Protein AF-A0A8W8IKB6-F1 (afdb_monomer)

Organism: Magallana gigas (NCBI:txid29159)

InterPro domains:
  IPR027417 P-loop containing nucleoside triphosphate hydrolase [SSF52540] (20-78)
  IPR049050 Novel STAND NTPase 3 [PF20720] (26-74)

Secondary structure (DSSP, 8-state):
---------HHHHHHHHHHHHHHTTPPP-HHHHHHHHHHHH-S------STTSSHHHHHHHHHHHHHHTT-----HHHHHHHHHHHHHT--HHHHHHHHHHTS--------------S-HHHHHHHHHHHHTTT-EETTGGGSHHHHHHHHHHHHHTT--TT--HHHHHHHHHHTBTTTEEEETTEEEESSHHHHHHHHHHHHHH-HHHHHHHS-HHHHHHHEEES-S-----TTPEEEPGGGHHHHHHHHHHHHTSTTHHHHHT-GGGG-HHHHHHHHHHHHHHHHHHHHHHHHHHTT-

pLDDT: mean 77.46, std 17.8, range [25.48, 95.88]

Solvent-accessible surface area (backbone atoms only — not comparable to full-atom values): 17584 Å² total; per-residue (Å²): 135,86,80,79,76,76,79,78,48,77,63,59,51,53,52,52,55,46,50,58,56,55,50,76,7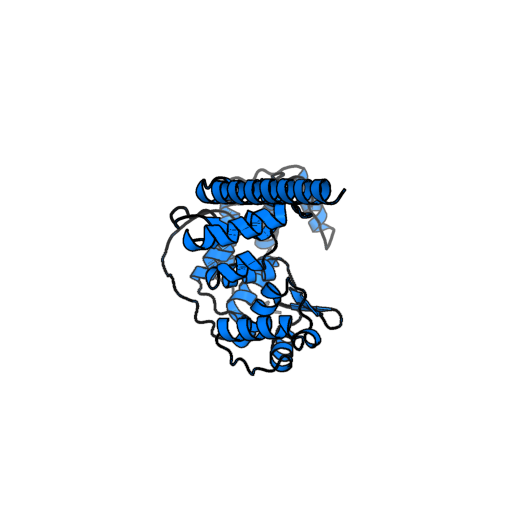5,59,76,92,45,74,69,44,55,54,51,54,55,45,61,77,75,40,98,74,84,88,85,84,79,65,90,88,72,47,57,70,55,43,53,47,54,51,47,51,56,42,37,76,72,70,44,88,82,81,53,70,71,53,53,52,48,52,50,52,33,62,73,53,61,56,50,74,66,54,48,50,35,55,61,40,40,82,54,70,70,87,85,88,84,88,76,100,60,85,75,81,50,85,50,41,64,59,51,33,43,54,49,46,26,50,64,41,68,42,58,35,42,62,80,55,47,72,40,74,72,44,28,52,52,49,35,51,44,28,49,75,43,72,42,64,67,82,62,54,59,63,62,44,48,54,49,45,59,74,36,47,87,71,51,23,37,74,58,92,74,30,37,28,60,57,40,72,66,55,45,51,52,48,48,39,59,48,25,64,77,37,55,67,60,38,62,74,39,51,55,60,62,53,44,38,74,27,46,42,74,50,78,95,82,76,86,60,57,61,59,55,37,67,37,54,76,92,48,41,63,63,47,25,55,46,43,52,60,37,51,81,42,97,51,30,70,40,45,78,68,20,69,49,68,75,37,67,69,37,46,48,47,46,50,52,55,51,52,52,51,55,53,49,54,54,50,52,53,51,54,54,63,74,74,111

Sequence (300 aa):
MTQVLAKESRIEKAIFDQWKQDEVCFILTKACEEVEKLFKSRSLVIVAGHSGSGKSAIIQHIALKYREQGWTVKREKQEILNKYTSDMNLSDKDRLKIVKVERTCNSAERGNTRVQKKDKGKYCALALLVLFNDDLCLSDLKHKDTENKFKRTLKLCGLPENTPPLDIGDILNSMKDFYVKKVEETYTFYHDFVMEVTNHVFGTDYPLEIVECADIGFIKRRVKIGNFDKHDDSFTIYLNDKYIENLGERLFTELFGERLIDVVLNPCLRNEKLVTILKTETITIENQVQNEEIELYNFY

Mean predicted aligned error: 14.33 Å

Foldseek 3Di:
DDPPPDPDDPLNVVVLVVLVVVVVVDDDDPLLVVQLVCVVPDPDDDDDDDPPPCSVNSVSVSLNVVVVVVDDDDDPLLVLLVVLCVQQVDDVVLSVLLSCQVPWDDDDDDDPDLPPRPCLLLLLLLVLCQLVVQWDALVCCPDPVNVVVSLVSCVLSVHHSPDHSVSSVVSLVVCDPRQWHDDPRTIGGPDPSSSLVSLLSCCLSPVLSSLVRPDLLSCLVAEEEDDPPDPTHSSHRYDYPVCLLSNLVSLLVCCPPPPVVSSVNRPNCVPPVSVVNSVVVVVVVVVVVVVVVVVVVVVD

Radius of gyration: 23.61 Å; Cα contacts (8 Å, |Δi|>4): 271; chains: 1; bounding box: 58×78×57 Å

Nearest PDB structures (foldseek):
  8sfg-assembly1_A  TM=1.848E-01  e=8.293E+00  Vibrio vulnificus CMCP6

Structure (mmCIF, N/CA/C/O backbone):
data_AF-A0A8W8IKB6-F1
#
_entry.id   AF-A0A8W8IKB6-F1
#
loop_
_atom_site.group_PDB
_atom_site.id
_atom_site.type_symbol
_atom_site.label_atom_id
_atom_site.label_alt_id
_atom_site.label_comp_id
_atom_site.label_asym_id
_atom_site.label_entity_id
_atom_site.label_seq_id
_atom_site.pdbx_PDB_ins_code
_atom_site.Cartn_x
_atom_site.Cartn_y
_atom_site.Cartn_z
_atom_site.occupancy
_atom_site.B_iso_or_equiv
_atom_site.auth_seq_id
_atom_site.auth_comp_id
_atom_site.auth_asym_id
_atom_site.auth_atom_id
_atom_site.pdbx_PDB_model_num
ATOM 1 N N . MET A 1 1 ? -3.796 -30.276 -34.363 1.00 32.22 1 MET A N 1
ATOM 2 C CA . MET A 1 1 ? -3.104 -29.295 -33.501 1.00 32.22 1 MET A CA 1
ATOM 3 C C . MET A 1 1 ? -3.451 -29.610 -32.064 1.00 32.22 1 MET A C 1
ATOM 5 O O . MET A 1 1 ? -4.579 -29.387 -31.650 1.00 32.22 1 MET A O 1
ATOM 9 N N . THR A 1 2 ? -2.517 -30.215 -31.345 1.00 32.66 2 THR A N 1
ATOM 10 C CA . THR A 1 2 ? -2.679 -30.598 -29.943 1.00 32.66 2 THR A CA 1
ATOM 11 C C . THR A 1 2 ? -2.559 -29.329 -29.101 1.00 32.66 2 THR A C 1
ATOM 13 O O . THR A 1 2 ? -1.469 -28.773 -28.993 1.00 32.66 2 THR A O 1
ATOM 16 N N . GLN A 1 3 ? -3.677 -28.816 -28.577 1.00 36.31 3 GLN A N 1
ATOM 17 C CA . GLN A 1 3 ? -3.643 -27.720 -27.610 1.00 36.31 3 GLN A CA 1
ATOM 18 C C . GLN A 1 3 ? -2.870 -28.194 -26.378 1.00 36.31 3 GLN A C 1
ATOM 20 O O . GLN A 1 3 ? -3.250 -29.163 -25.721 1.00 36.31 3 GLN A O 1
ATOM 25 N N . VAL A 1 4 ? -1.763 -27.518 -26.085 1.00 35.22 4 VAL A N 1
ATOM 26 C CA . VAL A 1 4 ? -1.054 -27.664 -24.817 1.00 35.22 4 VAL A CA 1
ATOM 27 C C . VAL A 1 4 ? -1.967 -27.068 -23.749 1.00 35.22 4 VAL A C 1
ATOM 29 O O . VAL A 1 4 ? -2.040 -25.851 -23.596 1.00 35.22 4 VAL A O 1
ATOM 32 N N . LEU A 1 5 ? -2.711 -27.923 -23.046 1.00 39.41 5 LEU A N 1
ATOM 33 C CA . LEU A 1 5 ? -3.410 -27.553 -21.818 1.00 39.41 5 LEU A CA 1
ATOM 34 C C . LEU A 1 5 ? -2.346 -27.083 -20.823 1.00 39.41 5 LEU A C 1
ATOM 36 O O . LEU A 1 5 ? -1.598 -27.893 -20.272 1.00 39.41 5 LEU A O 1
ATOM 40 N N . ALA A 1 6 ? -2.239 -25.767 -20.633 1.00 49.72 6 ALA A N 1
ATOM 41 C CA . ALA A 1 6 ? -1.448 -25.209 -19.549 1.00 49.72 6 ALA A CA 1
ATOM 42 C C . ALA A 1 6 ? -1.934 -25.850 -18.243 1.00 49.72 6 ALA A C 1
ATOM 44 O O . ALA A 1 6 ? -3.132 -25.873 -17.955 1.00 49.72 6 ALA A O 1
ATOM 45 N N . LYS A 1 7 ? -1.010 -26.452 -17.493 1.00 52.22 7 LYS A N 1
ATOM 46 C CA . LYS A 1 7 ? -1.336 -27.188 -16.274 1.00 52.22 7 LYS A CA 1
ATOM 47 C C . LYS A 1 7 ? -1.891 -26.201 -15.246 1.00 52.22 7 LYS A C 1
ATOM 49 O O . LYS A 1 7 ? -1.160 -25.333 -14.781 1.00 52.22 7 LYS A O 1
ATOM 54 N N . GLU A 1 8 ? -3.172 -26.350 -14.925 1.00 60.47 8 GLU A N 1
ATOM 55 C CA . GLU A 1 8 ? -3.877 -25.517 -13.953 1.00 60.47 8 GLU A CA 1
ATOM 56 C C . GLU A 1 8 ? -3.146 -25.523 -12.604 1.00 60.47 8 GLU A C 1
ATOM 58 O O . GLU A 1 8 ? -2.760 -26.576 -12.078 1.00 60.47 8 GLU A O 1
ATOM 63 N N . SER A 1 9 ? -2.927 -24.336 -12.045 1.00 62.12 9 SER A N 1
ATOM 64 C CA . SER A 1 9 ? -2.277 -24.187 -10.748 1.00 62.12 9 SER A CA 1
ATOM 65 C C . SER A 1 9 ? -3.183 -24.690 -9.617 1.00 62.12 9 SER A C 1
ATOM 67 O O . SER A 1 9 ? -4.412 -24.669 -9.701 1.00 62.12 9 SER A O 1
ATOM 69 N N . ARG A 1 10 ? -2.587 -25.106 -8.489 1.00 54.75 10 ARG A N 1
ATOM 70 C CA . ARG A 1 10 ? -3.353 -25.516 -7.291 1.00 54.75 10 ARG A CA 1
ATOM 71 C C . ARG A 1 10 ? -4.295 -24.411 -6.785 1.00 54.75 10 ARG A C 1
ATOM 73 O O . ARG A 1 10 ? -5.319 -24.720 -6.187 1.00 54.75 10 ARG A O 1
ATOM 80 N N . ILE A 1 11 ? -3.939 -23.149 -7.027 1.00 55.75 11 ILE A N 1
ATOM 81 C CA . ILE A 1 11 ? -4.690 -21.963 -6.605 1.00 55.75 11 ILE A CA 1
ATOM 82 C C . ILE A 1 11 ? -5.920 -21.759 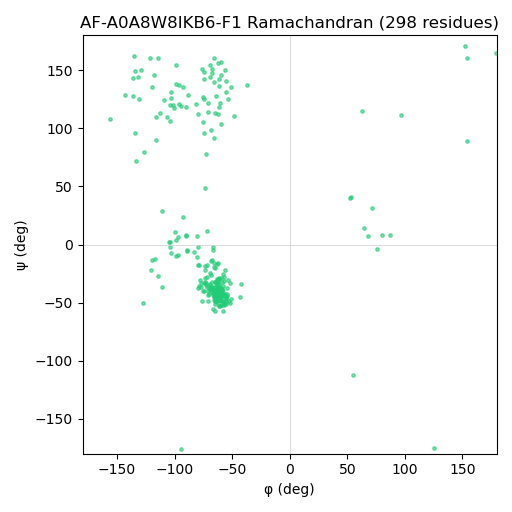-7.491 1.00 55.75 11 ILE A C 1
ATOM 84 O O . ILE A 1 11 ? -7.018 -21.600 -6.965 1.00 55.75 11 ILE A O 1
ATOM 88 N N . GLU A 1 12 ? -5.756 -21.810 -8.817 1.00 62.59 12 GLU A N 1
ATOM 89 C CA . GLU A 1 12 ? -6.881 -21.737 -9.763 1.00 62.59 12 GLU A CA 1
ATOM 90 C C . GLU A 1 12 ? -7.906 -22.824 -9.459 1.00 62.59 12 GLU A C 1
ATOM 92 O O . GLU A 1 12 ? -9.092 -22.525 -9.316 1.00 62.59 12 GLU A O 1
ATOM 97 N N . LYS A 1 13 ? -7.429 -24.051 -9.223 1.00 70.69 13 LYS A N 1
ATOM 98 C CA . LYS A 1 13 ? -8.298 -25.170 -8.872 1.00 70.69 13 LYS A CA 1
ATOM 99 C C . LYS A 1 13 ? -9.127 -24.887 -7.615 1.00 70.69 13 LYS A C 1
ATOM 101 O O . LYS A 1 13 ? -10.345 -25.006 -7.661 1.00 70.69 13 LYS A O 1
ATOM 106 N N . ALA A 1 14 ? -8.493 -24.437 -6.530 1.00 67.19 14 ALA A N 1
ATOM 107 C CA . ALA A 1 14 ? -9.190 -24.114 -5.282 1.00 67.19 14 ALA A CA 1
ATOM 108 C C . ALA A 1 14 ? -10.233 -22.990 -5.446 1.00 67.19 14 ALA A C 1
ATOM 110 O O . ALA A 1 14 ? -11.318 -23.070 -4.876 1.00 67.19 14 ALA A O 1
ATOM 111 N N . ILE A 1 15 ? -9.930 -21.959 -6.240 1.00 68.88 15 ILE A N 1
ATOM 112 C CA . ILE A 1 15 ? -10.858 -20.849 -6.504 1.00 68.88 15 ILE A CA 1
ATOM 113 C C . ILE A 1 15 ? -12.091 -21.348 -7.242 1.00 68.88 15 ILE A C 1
ATOM 115 O O . ILE A 1 15 ? -13.214 -21.027 -6.866 1.00 68.88 15 ILE A O 1
ATOM 119 N N . PHE A 1 16 ? -11.895 -22.115 -8.308 1.00 80.44 16 PHE A N 1
ATOM 120 C CA . PHE A 1 16 ? -13.026 -22.584 -9.084 1.00 80.44 16 PHE A CA 1
ATOM 121 C C . PHE A 1 16 ? -13.818 -23.683 -8.376 1.00 80.44 16 PHE A C 1
ATOM 123 O O . PHE A 1 16 ? -15.023 -23.775 -8.590 1.00 80.44 16 PHE A O 1
ATOM 130 N N . ASP A 1 17 ? -13.177 -24.489 -7.528 1.00 79.75 17 ASP A N 1
ATOM 131 C CA . ASP A 1 17 ? -13.880 -25.409 -6.633 1.00 79.75 17 ASP A CA 1
ATOM 132 C C . ASP A 1 17 ? -14.784 -24.623 -5.669 1.00 79.75 17 ASP A C 1
ATOM 134 O O . ASP A 1 17 ? -15.930 -25.014 -5.462 1.00 79.75 17 ASP A O 1
ATOM 138 N N . GLN A 1 18 ? -14.332 -23.466 -5.165 1.00 74.44 18 GLN A N 1
ATOM 139 C CA . GLN A 1 18 ? -15.184 -22.560 -4.389 1.00 74.44 18 GLN A CA 1
ATOM 140 C C . GLN A 1 18 ? -16.308 -21.955 -5.235 1.00 74.44 18 GLN A C 1
ATOM 142 O O . GLN A 1 18 ? -17.447 -21.936 -4.791 1.00 74.44 18 GLN A O 1
ATOM 147 N N . TRP A 1 19 ? -16.034 -21.498 -6.462 1.00 84.00 19 TRP A N 1
ATOM 148 C CA . TRP A 1 19 ? -17.086 -20.950 -7.332 1.00 84.00 19 TRP A CA 1
ATOM 149 C C . TRP A 1 19 ? -18.177 -21.986 -7.579 1.00 84.00 19 TRP A C 1
ATOM 151 O O . TRP A 1 19 ? -19.347 -21.645 -7.539 1.00 84.00 19 TRP A O 1
ATOM 161 N N . LYS A 1 20 ? -17.801 -23.257 -7.764 1.00 84.94 20 LYS A N 1
ATOM 162 C CA . LYS A 1 20 ? -18.755 -24.363 -7.899 1.00 84.94 20 LYS A CA 1
ATOM 163 C C . LYS A 1 20 ? -19.572 -24.599 -6.629 1.00 84.94 20 LYS A C 1
ATOM 165 O O . LYS A 1 20 ? -20.716 -25.023 -6.732 1.00 84.94 20 LYS A O 1
ATOM 170 N N . GLN A 1 21 ? -19.007 -24.355 -5.447 1.00 79.75 21 GLN A N 1
ATOM 171 C CA . GLN A 1 21 ? -19.763 -24.400 -4.192 1.00 79.75 21 GLN A CA 1
ATOM 172 C C . GLN A 1 21 ? -20.731 -23.217 -4.089 1.00 79.75 21 GLN A C 1
ATOM 174 O O . GLN A 1 21 ? -21.893 -23.416 -3.745 1.00 79.75 21 GLN A O 1
ATOM 179 N N . ASP A 1 22 ? -20.282 -22.010 -4.440 1.00 76.69 22 ASP A N 1
ATOM 180 C CA . ASP A 1 22 ? -21.109 -20.798 -4.444 1.00 76.69 22 ASP A CA 1
ATOM 181 C C . ASP A 1 22 ? -22.251 -20.902 -5.483 1.00 76.69 22 ASP A C 1
ATOM 183 O O . ASP A 1 22 ? -23.358 -20.415 -5.245 1.00 76.69 22 ASP A O 1
ATOM 187 N N . GLU A 1 23 ? -22.009 -21.601 -6.600 1.00 83.38 23 GLU A N 1
ATOM 188 C CA . GLU A 1 23 ? -22.972 -21.904 -7.671 1.00 83.38 23 GLU A CA 1
ATOM 189 C C . GLU A 1 23 ? -24.207 -22.654 -7.149 1.00 83.38 23 GLU A C 1
ATOM 191 O O . GLU A 1 23 ? -25.311 -22.448 -7.649 1.00 83.38 23 GLU A O 1
ATOM 196 N N . VAL A 1 24 ? -24.054 -23.484 -6.108 1.00 83.12 24 VAL A N 1
ATOM 197 C CA . VAL A 1 24 ? -25.166 -24.245 -5.504 1.00 83.12 24 VAL A CA 1
ATOM 198 C C . VAL A 1 24 ? -26.267 -23.311 -4.995 1.00 83.12 24 VAL A C 1
ATOM 200 O O . VAL A 1 24 ? -27.446 -23.657 -5.037 1.00 83.12 24 VAL A O 1
ATOM 203 N N . CYS A 1 25 ? -25.891 -22.114 -4.542 1.00 77.62 25 CYS A N 1
ATOM 204 C CA . CYS A 1 25 ? -26.807 -21.096 -4.034 1.00 77.62 25 CYS A CA 1
ATOM 205 C C . CYS A 1 25 ? -27.136 -20.012 -5.075 1.00 77.62 25 CYS A C 1
ATOM 207 O O . CYS A 1 25 ? -27.820 -19.039 -4.748 1.00 77.62 25 CYS A O 1
ATOM 209 N N . PHE A 1 26 ? -26.640 -20.130 -6.311 1.00 85.50 26 PHE A N 1
ATOM 210 C CA . PHE A 1 26 ? -26.851 -19.119 -7.338 1.00 85.50 26 PHE A CA 1
ATOM 211 C C . PHE A 1 26 ? -28.276 -19.187 -7.897 1.00 85.50 26 PHE A C 1
ATOM 213 O O . PHE A 1 26 ? -28.738 -20.224 -8.370 1.00 85.50 26 PHE A O 1
ATOM 220 N N . ILE A 1 27 ? -28.973 -18.049 -7.883 1.00 84.94 27 ILE A N 1
ATOM 221 C CA . ILE A 1 27 ? -30.312 -17.918 -8.463 1.00 84.94 27 ILE A CA 1
ATOM 222 C C . ILE A 1 27 ? -30.188 -17.224 -9.814 1.00 84.94 27 ILE A C 1
ATOM 224 O O . ILE A 1 27 ? -29.745 -16.074 -9.900 1.00 84.94 27 ILE A O 1
ATOM 228 N N . LEU A 1 28 ? -30.625 -17.909 -10.871 1.00 87.25 28 LEU A N 1
ATOM 229 C CA . LEU A 1 28 ? -30.686 -17.331 -12.207 1.00 87.25 28 LEU A CA 1
ATOM 230 C C . LEU A 1 28 ? -31.689 -16.170 -12.228 1.00 87.25 28 LEU A C 1
ATOM 232 O O . LEU A 1 28 ? -32.841 -16.302 -11.817 1.00 87.25 28 LEU A O 1
ATOM 236 N N . THR A 1 29 ? -31.244 -15.019 -12.722 1.00 89.38 29 THR A N 1
ATOM 237 C CA . THR A 1 29 ? -32.068 -13.811 -12.848 1.00 89.38 29 THR A CA 1
ATOM 238 C C . THR A 1 29 ? -32.127 -13.351 -14.298 1.00 89.38 29 THR A C 1
ATOM 240 O O . THR A 1 29 ? -31.223 -13.631 -15.083 1.00 89.38 29 THR A O 1
ATOM 243 N N . LYS A 1 30 ? -33.133 -12.535 -14.635 1.00 90.00 30 LYS A N 1
ATOM 244 C CA . LYS A 1 30 ? -33.218 -11.871 -15.949 1.00 90.00 30 LYS A CA 1
ATOM 245 C C . LYS A 1 30 ? -31.952 -11.073 -16.284 1.00 90.00 30 LYS A C 1
ATOM 247 O O . LYS A 1 30 ? -31.508 -11.068 -17.424 1.00 90.00 30 LYS A O 1
ATOM 252 N N . ALA A 1 31 ? -31.339 -10.431 -15.285 1.00 87.38 31 ALA A N 1
ATOM 253 C CA . ALA A 1 31 ? -30.080 -9.712 -15.475 1.00 87.38 31 ALA A CA 1
ATOM 254 C C . ALA A 1 31 ? -28.942 -10.653 -15.905 1.00 87.38 31 ALA A C 1
ATOM 256 O O . ALA A 1 31 ? -28.144 -10.297 -16.766 1.00 87.38 31 ALA A O 1
ATOM 257 N N . CYS A 1 32 ? -28.883 -11.862 -15.342 1.00 90.19 32 CYS A N 1
ATOM 258 C CA . CYS A 1 32 ? -27.905 -12.869 -15.738 1.00 90.19 32 CYS A CA 1
ATOM 259 C C . CYS A 1 32 ? -28.111 -13.332 -17.187 1.00 90.19 32 CYS A C 1
ATOM 261 O O . CYS A 1 32 ? -27.146 -13.368 -17.949 1.00 90.19 32 CYS A O 1
ATOM 263 N N . GLU A 1 33 ? -29.357 -13.606 -17.584 1.00 90.75 33 GLU A N 1
ATOM 264 C CA . GLU A 1 33 ? -29.696 -14.012 -18.955 1.00 90.75 33 GLU A CA 1
ATOM 265 C C . GLU A 1 33 ? -29.286 -12.955 -19.990 1.00 90.75 33 GLU A C 1
ATOM 267 O O . GLU A 1 33 ? -28.716 -13.290 -21.030 1.00 90.75 33 GLU A O 1
ATOM 272 N N . GLU A 1 34 ? -29.532 -11.674 -19.704 1.00 89.12 34 GLU A N 1
ATOM 273 C CA . GLU A 1 34 ? -29.138 -10.576 -20.591 1.00 89.12 34 GLU A CA 1
ATOM 274 C C . GLU A 1 34 ? -27.617 -10.444 -20.704 1.00 89.12 34 GLU A C 1
ATOM 276 O O . GLU A 1 34 ? -27.084 -10.321 -21.808 1.00 89.12 34 GLU A O 1
ATOM 281 N N . VAL A 1 35 ? -26.890 -10.546 -19.587 1.00 87.94 35 VAL A N 1
ATOM 282 C CA . VAL A 1 35 ? -25.422 -10.539 -19.618 1.00 87.94 35 VAL A CA 1
ATOM 283 C C . VAL A 1 35 ? -24.898 -11.738 -20.421 1.00 87.94 35 VAL A C 1
ATOM 285 O O . VAL A 1 35 ? -24.008 -11.564 -21.252 1.00 87.94 35 VAL A O 1
ATOM 288 N N . GLU A 1 36 ? -25.475 -12.934 -20.271 1.00 88.19 36 GLU A N 1
ATOM 289 C CA . GLU A 1 36 ? -25.067 -14.117 -21.042 1.00 88.19 36 GLU A CA 1
ATOM 290 C C . GLU A 1 36 ? -25.276 -13.931 -22.558 1.00 88.19 36 GLU A C 1
ATOM 292 O O . GLU A 1 36 ? -24.409 -14.305 -23.354 1.00 88.19 36 GLU A O 1
ATOM 297 N N . LYS A 1 37 ? -26.391 -13.316 -22.977 1.00 89.38 37 LYS A N 1
ATOM 298 C CA . LYS A 1 37 ? -26.638 -12.967 -24.391 1.00 89.38 37 LYS A CA 1
ATOM 299 C C . LYS A 1 37 ? -25.582 -11.998 -24.928 1.00 89.38 37 LYS A C 1
ATOM 301 O O . LYS A 1 37 ? -25.131 -12.147 -26.068 1.00 89.38 37 LYS A O 1
ATOM 306 N N . LEU A 1 38 ? -25.155 -11.030 -24.115 1.00 85.31 38 LEU A N 1
ATOM 307 C CA . LEU A 1 38 ? -24.102 -10.086 -24.495 1.00 85.31 38 LEU A CA 1
ATOM 308 C C . LEU A 1 38 ? -22.754 -10.789 -24.684 1.00 85.31 38 LEU A C 1
ATOM 310 O O . LEU A 1 38 ? -22.088 -10.529 -25.680 1.00 85.31 38 LEU A O 1
ATOM 314 N N . PHE A 1 39 ? -22.388 -11.734 -23.813 1.00 85.44 39 PHE A N 1
ATOM 315 C CA . PHE A 1 39 ? -21.147 -12.510 -23.962 1.00 85.44 39 PHE A CA 1
ATOM 316 C C . PHE A 1 39 ? -21.102 -13.351 -25.246 1.00 85.44 39 PHE A C 1
ATOM 318 O O . PHE A 1 39 ? -20.029 -13.559 -25.800 1.00 85.44 39 PHE A O 1
ATOM 325 N N . LYS A 1 40 ? -22.254 -13.807 -25.756 1.00 83.81 40 LYS A N 1
ATOM 326 C CA . LYS A 1 40 ? -22.321 -14.561 -27.024 1.00 83.81 40 LYS A CA 1
ATOM 327 C C . LYS A 1 40 ? -22.119 -13.690 -28.265 1.00 83.81 40 LYS A C 1
ATOM 329 O O . LYS A 1 40 ? -21.794 -14.216 -29.323 1.00 83.81 40 LYS A O 1
ATOM 334 N N . SER A 1 41 ? -22.359 -12.383 -28.157 1.00 83.25 41 SER A N 1
ATOM 335 C CA . SER A 1 41 ? -22.390 -11.461 -29.302 1.00 83.25 41 SER A CA 1
ATOM 336 C C . SER A 1 41 ? -21.315 -10.374 -29.261 1.00 83.25 41 SER A C 1
ATOM 338 O O . SER A 1 41 ? -21.108 -9.693 -30.264 1.00 83.25 41 SER A O 1
ATOM 340 N N . ARG A 1 42 ? -20.626 -10.189 -28.128 1.00 80.44 42 ARG A N 1
ATOM 341 C CA . ARG A 1 42 ? -19.644 -9.117 -27.917 1.00 80.44 42 ARG A CA 1
ATOM 342 C C . ARG A 1 42 ? -18.347 -9.655 -27.326 1.00 80.44 42 ARG A C 1
ATOM 344 O O . ARG A 1 42 ? -18.362 -10.525 -26.465 1.00 80.44 42 ARG A O 1
ATOM 351 N N . SER A 1 43 ? -17.228 -9.067 -27.747 1.00 71.44 43 SER A N 1
ATOM 352 C CA . SER A 1 43 ? -15.886 -9.359 -27.222 1.00 71.44 43 SER A CA 1
ATOM 353 C C . SER A 1 43 ? -15.580 -8.666 -25.890 1.00 71.44 43 SER A C 1
ATOM 355 O O . SER A 1 43 ? -14.658 -9.075 -25.190 1.00 71.44 43 SER A O 1
ATOM 357 N N . LEU A 1 44 ? -16.347 -7.631 -25.529 1.00 72.31 44 LEU A N 1
ATOM 358 C CA . LEU A 1 44 ? -16.222 -6.899 -24.271 1.00 72.31 44 LEU A CA 1
ATOM 359 C C . LEU A 1 44 ? -17.607 -6.643 -23.675 1.00 72.31 44 LEU A C 1
ATOM 361 O O . LEU A 1 44 ? -18.494 -6.091 -24.331 1.00 72.31 44 LEU A O 1
ATOM 365 N N . VAL A 1 45 ? -17.771 -7.024 -22.410 1.00 77.06 45 VAL A N 1
ATOM 366 C CA . VAL A 1 45 ? -18.994 -6.819 -21.632 1.00 77.06 45 VAL A CA 1
ATOM 367 C C . VAL A 1 45 ? -18.614 -6.201 -20.290 1.00 77.06 45 VAL A C 1
ATOM 369 O O . VAL A 1 45 ? -17.797 -6.755 -19.559 1.00 77.06 45 VAL A O 1
ATOM 372 N N . ILE A 1 46 ? -19.217 -5.057 -19.959 1.00 77.12 46 ILE A N 1
ATOM 373 C CA . ILE A 1 46 ? -19.049 -4.378 -18.668 1.00 77.12 46 ILE A CA 1
ATOM 374 C C . ILE A 1 46 ? -20.353 -4.529 -17.884 1.00 77.12 46 ILE A C 1
ATOM 376 O O . ILE A 1 46 ? -21.417 -4.145 -18.367 1.00 77.12 46 ILE A O 1
ATOM 380 N N . VAL A 1 47 ? -20.274 -5.077 -16.669 1.00 78.56 47 VAL A N 1
ATOM 381 C CA . VAL A 1 47 ? -21.430 -5.251 -15.776 1.00 78.56 47 VAL A CA 1
ATOM 382 C C . VAL A 1 47 ? -21.346 -4.232 -14.641 1.00 78.56 47 VAL A C 1
ATOM 384 O O . VAL A 1 47 ? -20.498 -4.346 -13.757 1.00 78.56 47 VAL A O 1
ATOM 387 N N . ALA A 1 48 ? -22.239 -3.241 -14.656 1.00 80.88 48 ALA A N 1
ATOM 388 C CA . ALA A 1 48 ? -22.297 -2.151 -13.679 1.00 80.88 48 ALA A CA 1
ATOM 389 C C . ALA A 1 48 ? -23.580 -2.204 -12.827 1.00 80.88 48 ALA A C 1
ATOM 391 O O . ALA A 1 48 ? -24.553 -2.864 -13.185 1.00 80.88 48 ALA A O 1
ATOM 392 N N . GLY A 1 49 ? -23.573 -1.539 -11.666 1.00 80.88 49 GLY A N 1
ATOM 393 C CA . GLY A 1 49 ? -24.701 -1.521 -10.724 1.00 80.88 49 GLY A CA 1
ATOM 394 C C . GLY A 1 49 ? -24.282 -1.307 -9.266 1.00 80.88 49 GLY A C 1
ATOM 395 O O . GLY A 1 49 ? -23.098 -1.378 -8.932 1.00 80.88 49 GLY A O 1
ATOM 396 N N . HIS A 1 50 ? -25.257 -1.086 -8.386 1.00 68.75 50 HIS A N 1
ATOM 397 C CA . HIS A 1 50 ? -25.070 -0.784 -6.958 1.00 68.75 50 HIS A CA 1
ATOM 398 C C . HIS A 1 50 ? -24.329 -1.891 -6.188 1.00 68.75 50 HIS A C 1
ATOM 400 O O . HIS A 1 50 ? -24.309 -3.053 -6.602 1.00 68.75 50 HIS A O 1
ATOM 406 N N . SER A 1 51 ? -23.708 -1.557 -5.053 1.00 68.50 51 SER A N 1
ATOM 407 C CA . SER A 1 51 ? -23.082 -2.564 -4.182 1.00 68.50 51 SER A CA 1
ATOM 408 C C . SER A 1 51 ? -24.094 -3.646 -3.770 1.00 68.50 51 SER A C 1
ATOM 410 O O . SER A 1 51 ? -25.268 -3.352 -3.569 1.00 68.50 51 SER A O 1
ATOM 412 N N . GLY A 1 52 ? -23.661 -4.909 -3.713 1.00 76.25 52 GLY A N 1
ATOM 413 C CA . GLY A 1 52 ? -24.527 -6.043 -3.359 1.00 76.25 52 GLY A CA 1
ATOM 414 C C . GLY A 1 52 ? -25.501 -6.523 -4.447 1.00 76.25 52 GLY A C 1
ATOM 415 O O . GLY A 1 52 ? -26.134 -7.554 -4.268 1.00 76.25 52 GLY A O 1
ATOM 416 N N . SER A 1 53 ? -25.583 -5.869 -5.611 1.00 75.62 53 SER A N 1
ATOM 417 C CA . SER A 1 53 ? -26.556 -6.213 -6.668 1.00 75.62 53 SER A CA 1
ATOM 418 C C . SER A 1 53 ? -26.285 -7.524 -7.436 1.00 75.62 53 SER A C 1
ATOM 420 O O . SER A 1 53 ? -26.846 -7.732 -8.507 1.00 75.62 53 SER A O 1
ATOM 422 N N . GLY A 1 54 ? -25.367 -8.375 -6.965 1.00 80.69 54 GLY A N 1
ATOM 423 C CA . GLY A 1 54 ? -25.080 -9.678 -7.582 1.00 80.69 54 GLY A CA 1
ATOM 424 C C . GLY A 1 54 ? -24.173 -9.668 -8.822 1.00 80.69 54 GLY A C 1
ATOM 425 O O . GLY A 1 54 ? -23.977 -10.717 -9.425 1.00 80.69 54 GLY A O 1
ATOM 426 N N . LYS A 1 55 ? -23.560 -8.534 -9.198 1.00 85.44 55 LYS A N 1
ATOM 427 C CA . LYS A 1 55 ? -22.684 -8.426 -10.394 1.00 85.44 55 LYS A CA 1
ATOM 428 C C . LYS A 1 55 ? -21.595 -9.498 -10.434 1.00 85.44 55 LYS A C 1
ATOM 430 O O . LYS A 1 55 ? -21.443 -10.200 -11.426 1.00 85.44 55 LYS A O 1
ATOM 435 N N . SER A 1 56 ? -20.864 -9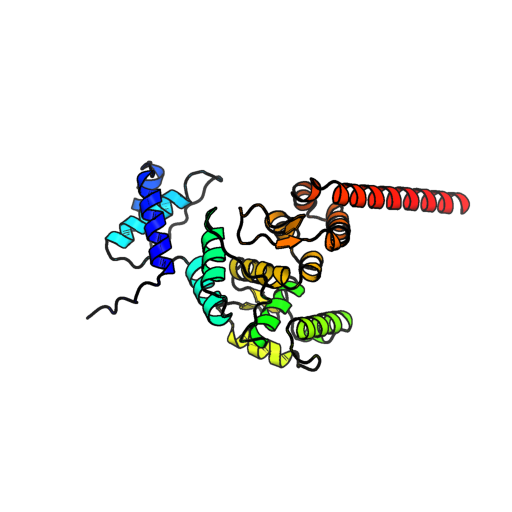.644 -9.328 1.00 82.69 56 SER A N 1
ATOM 436 C CA . SER A 1 56 ? -19.785 -10.625 -9.211 1.00 82.69 56 SER A CA 1
ATOM 437 C C . SER A 1 56 ? -20.300 -12.058 -9.304 1.00 82.69 56 SER A C 1
ATOM 439 O O . SER A 1 56 ? -19.586 -12.900 -9.832 1.00 82.69 56 SER A O 1
ATOM 441 N N . ALA A 1 57 ? -21.515 -12.332 -8.819 1.00 84.25 57 ALA A N 1
ATOM 442 C CA . ALA A 1 57 ? -22.133 -13.651 -8.906 1.00 84.25 57 ALA A CA 1
ATOM 443 C C . ALA A 1 57 ? -22.522 -13.983 -10.356 1.00 84.25 57 ALA A C 1
ATOM 445 O O . ALA A 1 57 ? -22.211 -15.066 -10.833 1.00 84.25 57 ALA A O 1
ATOM 446 N N . ILE A 1 58 ? -23.091 -13.019 -11.095 1.00 88.25 58 ILE A N 1
ATOM 447 C CA . ILE A 1 58 ? -23.408 -13.177 -12.525 1.00 88.25 58 ILE A CA 1
ATOM 448 C C . ILE A 1 58 ? -22.142 -13.475 -13.339 1.00 88.25 58 ILE A C 1
ATOM 450 O O . ILE A 1 58 ? -22.130 -14.408 -14.138 1.00 88.25 58 ILE A O 1
ATOM 454 N N . ILE A 1 59 ? -21.066 -12.708 -13.127 1.00 89.19 59 ILE A N 1
ATOM 455 C CA . ILE A 1 59 ? -19.794 -12.931 -13.832 1.00 89.19 59 ILE A CA 1
ATOM 456 C C . ILE A 1 59 ? -19.208 -14.308 -13.503 1.00 89.19 59 ILE A C 1
ATOM 458 O O . ILE A 1 59 ? -18.703 -14.974 -14.401 1.00 89.19 59 ILE A O 1
ATOM 462 N N . GLN A 1 60 ? -19.287 -14.749 -12.245 1.00 88.69 60 GLN A N 1
ATOM 463 C CA . GLN A 1 60 ? -18.792 -16.064 -11.824 1.00 88.69 60 GLN A CA 1
ATOM 464 C C . GLN A 1 60 ? -19.576 -17.212 -12.456 1.00 88.69 60 GLN A C 1
ATOM 466 O O . GLN A 1 60 ? -18.951 -18.098 -13.032 1.00 88.69 60 GLN A O 1
ATOM 471 N N . HIS A 1 61 ? -20.909 -17.148 -12.418 1.00 89.50 61 HIS A N 1
ATOM 472 C CA . HIS A 1 61 ? -21.794 -18.132 -13.043 1.00 89.50 61 HIS A CA 1
ATOM 473 C C . HIS A 1 61 ? -21.495 -18.282 -14.540 1.00 89.50 61 HIS A C 1
ATOM 475 O O . HIS A 1 61 ? -21.246 -19.376 -15.048 1.00 89.50 61 HIS A O 1
ATOM 481 N N . ILE A 1 62 ? -21.427 -17.154 -15.259 1.00 89.62 62 ILE A N 1
ATOM 482 C CA . ILE A 1 62 ? -21.115 -17.159 -16.692 1.00 89.62 62 ILE A CA 1
ATOM 483 C C . ILE A 1 62 ? -19.715 -17.729 -16.926 1.00 89.62 62 ILE A C 1
ATOM 485 O O . ILE A 1 62 ? -19.532 -18.590 -17.783 1.00 89.62 62 ILE A O 1
ATOM 489 N N . ALA A 1 63 ? -18.723 -17.300 -16.151 1.00 89.50 63 ALA A N 1
ATOM 490 C CA . ALA A 1 63 ? -17.365 -17.797 -16.285 1.00 89.50 63 ALA A CA 1
ATOM 491 C C . ALA A 1 63 ? -17.267 -19.316 -16.041 1.00 89.50 63 ALA A C 1
ATOM 493 O O . ALA A 1 63 ? -16.601 -19.999 -16.818 1.00 89.50 63 ALA A O 1
ATOM 494 N N . LEU A 1 64 ? -17.961 -19.875 -15.042 1.00 88.38 64 LEU A N 1
ATOM 495 C CA . LEU A 1 64 ? -18.026 -21.328 -14.839 1.00 88.38 64 LEU A CA 1
ATOM 496 C C . LEU A 1 64 ? -18.650 -22.047 -16.036 1.00 88.38 64 LEU A C 1
ATOM 498 O O . LEU A 1 64 ? -18.070 -23.016 -16.522 1.00 88.38 64 LEU A O 1
ATOM 502 N N . LYS A 1 65 ? -19.748 -21.523 -16.585 1.00 88.31 65 LYS A N 1
ATOM 503 C CA . LYS A 1 65 ? -20.409 -22.087 -17.769 1.00 88.31 65 LYS A CA 1
ATOM 504 C C . LYS A 1 65 ? -19.493 -22.133 -18.996 1.00 88.31 65 LYS A C 1
ATOM 506 O O . LYS A 1 65 ? -19.445 -23.138 -19.703 1.00 88.31 65 LYS A O 1
ATOM 511 N N . TYR A 1 66 ? -18.743 -21.063 -19.259 1.00 86.56 66 TYR A N 1
ATOM 512 C CA . TYR A 1 66 ? -17.756 -21.047 -20.348 1.00 86.56 66 TYR A CA 1
ATOM 513 C C . TYR A 1 66 ? -16.586 -21.991 -20.052 1.00 86.56 66 TYR A C 1
ATOM 515 O O . TYR A 1 66 ? -16.097 -22.680 -20.946 1.00 86.56 66 TYR A O 1
ATOM 523 N N . ARG A 1 67 ? -16.166 -22.094 -18.791 1.00 84.69 67 ARG A N 1
ATOM 524 C CA . ARG A 1 67 ? -15.120 -23.033 -18.390 1.00 84.69 67 ARG A CA 1
ATOM 525 C C . ARG A 1 67 ? -15.514 -24.491 -18.634 1.00 84.69 67 ARG A C 1
ATOM 527 O O . ARG A 1 67 ? -14.697 -25.258 -19.135 1.00 84.69 67 ARG A O 1
ATOM 534 N N . GLU A 1 68 ? -16.754 -24.868 -18.330 1.00 85.44 68 GLU A N 1
ATOM 535 C CA . GLU A 1 68 ? -17.301 -26.200 -18.631 1.00 85.44 68 GLU A CA 1
ATOM 536 C C . GLU A 1 68 ? -17.331 -26.496 -20.135 1.00 85.44 68 GLU A C 1
ATOM 538 O O . GLU A 1 68 ? -17.155 -27.639 -20.549 1.00 85.44 68 GLU A O 1
ATOM 543 N N . GLN A 1 69 ? -17.465 -25.459 -20.963 1.00 86.56 69 GLN A N 1
ATOM 544 C CA . GLN A 1 69 ? -17.379 -25.545 -22.424 1.00 86.56 69 GLN A CA 1
ATOM 545 C C . GLN A 1 69 ? -15.932 -25.584 -22.952 1.00 86.56 69 GLN A C 1
ATOM 547 O O . GLN A 1 69 ? -15.716 -25.511 -24.160 1.00 86.56 69 GLN A O 1
ATOM 552 N N . GLY A 1 70 ? -14.932 -25.688 -22.072 1.00 84.12 70 GLY A N 1
ATOM 553 C CA . GLY A 1 70 ? -13.519 -25.786 -22.440 1.00 84.12 70 GLY A CA 1
ATOM 554 C C . GLY A 1 70 ? -12.811 -24.444 -22.631 1.00 84.12 70 GLY A C 1
ATOM 555 O O . GLY A 1 70 ? -11.660 -24.421 -23.069 1.00 84.12 70 GLY A O 1
ATOM 556 N N . TRP A 1 71 ? -13.450 -23.320 -22.294 1.00 83.25 71 TRP A N 1
ATOM 557 C CA . TRP A 1 71 ? -12.788 -22.019 -22.347 1.00 83.25 71 TRP A CA 1
ATOM 558 C C . TRP A 1 71 ? -11.803 -21.849 -21.193 1.00 83.25 71 TRP A C 1
ATOM 560 O O . TRP A 1 71 ? -12.054 -22.235 -20.049 1.00 83.25 71 TRP A O 1
ATOM 570 N N . THR A 1 72 ? -10.678 -21.200 -21.486 1.00 79.88 72 THR A N 1
ATOM 571 C CA . THR A 1 72 ? -9.730 -20.785 -20.451 1.00 79.88 72 THR A CA 1
ATOM 572 C C . THR A 1 72 ? -10.246 -19.509 -19.794 1.00 79.88 72 THR A C 1
ATOM 574 O O . THR A 1 72 ? -10.285 -18.456 -20.425 1.00 79.88 72 THR A O 1
ATOM 577 N N . VAL A 1 73 ? -10.629 -19.598 -18.522 1.00 78.94 73 VAL A N 1
ATOM 578 C CA . VAL A 1 73 ? -11.054 -18.443 -17.724 1.00 78.94 73 VAL A CA 1
ATOM 579 C C . VAL A 1 73 ? -9.871 -17.936 -16.915 1.00 78.94 73 VAL A C 1
ATOM 581 O O . VAL A 1 73 ? -9.323 -18.662 -16.090 1.00 78.94 73 VAL A O 1
ATOM 584 N N . LYS A 1 74 ? -9.507 -16.672 -17.128 1.00 70.31 74 LYS A N 1
ATOM 585 C CA . LYS A 1 74 ? -8.421 -15.991 -16.421 1.00 70.31 74 LYS A CA 1
ATOM 586 C C . LYS A 1 74 ? -8.974 -14.790 -15.671 1.00 70.31 74 LYS A C 1
ATOM 588 O O . LYS A 1 74 ? -9.790 -14.042 -16.202 1.00 70.31 74 LYS A O 1
ATOM 593 N N . ARG A 1 75 ? -8.545 -14.617 -14.419 1.00 67.50 75 ARG A N 1
ATOM 594 C CA . ARG A 1 75 ? -8.846 -13.416 -13.629 1.00 67.50 75 ARG A CA 1
ATOM 595 C C . ARG A 1 75 ? -7.618 -12.525 -13.668 1.00 67.50 75 ARG A C 1
ATOM 597 O O . ARG A 1 75 ? -6.586 -12.926 -13.141 1.00 67.50 75 ARG A O 1
ATOM 604 N N . GLU A 1 76 ? -7.749 -11.328 -14.222 1.00 59.47 76 GLU A N 1
ATOM 605 C CA . GLU A 1 76 ? -6.646 -10.368 -14.362 1.00 59.47 76 GLU A CA 1
ATOM 606 C C . GLU A 1 76 ? -5.934 -10.126 -13.018 1.00 59.47 76 GLU A C 1
ATOM 608 O O . GLU A 1 76 ? -4.730 -10.335 -12.902 1.00 59.47 76 GLU A O 1
ATOM 613 N N . LYS A 1 77 ? -6.695 -9.868 -11.942 1.00 57.03 77 LYS A N 1
ATOM 614 C CA . LYS A 1 77 ? -6.156 -9.726 -10.574 1.00 57.03 77 LYS A CA 1
ATOM 615 C C . LYS A 1 77 ? -5.380 -10.948 -10.077 1.00 57.03 77 LYS A C 1
ATOM 617 O O . LYS A 1 77 ? -4.384 -10.795 -9.380 1.00 57.03 77 LYS A O 1
ATOM 622 N N . GLN A 1 78 ? -5.798 -12.160 -10.446 1.00 53.97 78 GLN A N 1
ATOM 623 C CA . GLN A 1 78 ? -5.112 -13.386 -10.038 1.00 53.97 78 GLN A CA 1
ATOM 624 C C . GLN A 1 78 ? -3.839 -13.619 -10.849 1.00 53.97 78 GLN A C 1
ATOM 626 O O . GLN A 1 78 ? -2.859 -14.106 -10.296 1.00 53.97 78 GLN A O 1
ATOM 631 N N . GLU A 1 79 ? -3.836 -13.286 -12.139 1.00 58.97 79 GLU A N 1
ATOM 632 C CA . GLU A 1 79 ? -2.624 -13.342 -12.959 1.00 58.97 79 GLU A CA 1
ATOM 633 C C . GLU A 1 79 ? -1.583 -12.349 -12.441 1.00 58.97 79 GLU A C 1
ATOM 635 O O . GLU A 1 79 ? -0.431 -12.732 -12.231 1.00 58.97 79 GLU A O 1
ATOM 640 N N . ILE A 1 80 ? -2.018 -11.127 -12.114 1.00 57.03 80 ILE A N 1
ATOM 641 C CA . ILE A 1 80 ? -1.189 -10.111 -11.459 1.00 57.03 80 ILE A CA 1
ATOM 642 C C . ILE A 1 80 ? -0.666 -10.641 -10.125 1.00 57.03 80 ILE A C 1
ATOM 644 O O . ILE A 1 80 ? 0.533 -10.590 -9.877 1.00 57.03 80 ILE A O 1
ATOM 648 N N . LEU A 1 81 ? -1.532 -11.209 -9.282 1.00 57.53 81 LEU A N 1
ATOM 649 C CA . LEU A 1 81 ? -1.138 -11.746 -7.984 1.00 57.53 81 LEU A CA 1
ATOM 650 C C . LEU A 1 81 ? -0.159 -12.918 -8.095 1.00 57.53 81 LEU A C 1
ATOM 652 O O . LEU A 1 81 ? 0.812 -12.995 -7.344 1.00 57.53 81 LEU A O 1
ATOM 656 N N . ASN A 1 82 ? -0.413 -13.852 -9.008 1.00 57.34 82 ASN A N 1
ATOM 657 C CA . ASN A 1 82 ? 0.418 -15.032 -9.216 1.00 57.34 82 ASN A CA 1
ATOM 658 C C . ASN A 1 82 ? 1.811 -14.626 -9.681 1.00 57.34 82 ASN A C 1
ATOM 660 O O . ASN A 1 82 ? 2.792 -15.132 -9.131 1.00 57.34 82 ASN A O 1
ATOM 664 N N . LYS A 1 83 ? 1.873 -13.684 -10.630 1.00 60.94 83 LYS A N 1
ATOM 665 C CA . LYS A 1 83 ? 3.114 -13.108 -11.135 1.00 60.94 83 LYS A CA 1
ATOM 666 C C . LYS A 1 83 ? 3.843 -12.326 -10.040 1.00 60.94 83 LYS A C 1
ATOM 668 O O . LYS A 1 83 ? 4.984 -12.647 -9.722 1.00 60.94 83 LYS A O 1
ATOM 673 N N . TYR A 1 84 ? 3.146 -11.407 -9.365 1.00 61.28 84 TYR A N 1
ATOM 674 C CA . TYR A 1 84 ? 3.677 -10.639 -8.232 1.00 61.28 84 TYR A CA 1
ATOM 675 C C . TYR A 1 84 ? 4.293 -11.554 -7.193 1.00 61.28 84 TYR A C 1
ATOM 677 O O . TYR A 1 84 ? 5.419 -11.364 -6.743 1.00 61.28 84 TYR A O 1
ATOM 685 N N . THR A 1 85 ? 3.579 -12.616 -6.852 1.00 59.22 85 THR A N 1
ATOM 686 C CA . THR A 1 85 ? 4.035 -13.489 -5.794 1.00 59.22 85 THR A CA 1
ATOM 687 C C . THR A 1 85 ? 5.141 -14.444 -6.234 1.00 59.22 85 THR A C 1
ATOM 689 O O . THR A 1 85 ? 5.973 -14.811 -5.407 1.00 59.22 85 THR A O 1
ATOM 692 N N . SER A 1 86 ? 5.176 -14.869 -7.504 1.00 62.06 86 SER A N 1
ATOM 693 C CA . SER A 1 86 ? 6.313 -15.645 -8.022 1.00 62.06 86 SER A CA 1
ATOM 694 C C . SER A 1 86 ? 7.583 -14.812 -8.045 1.00 62.06 86 SER A C 1
ATOM 696 O O . SER A 1 86 ? 8.632 -15.300 -7.633 1.00 62.06 86 SER A O 1
ATOM 698 N N . ASP A 1 87 ? 7.478 -13.552 -8.457 1.00 56.41 87 ASP A N 1
ATOM 699 C CA . ASP A 1 87 ? 8.641 -12.686 -8.628 1.00 56.41 87 ASP A CA 1
ATOM 700 C C . ASP A 1 87 ? 9.154 -12.176 -7.272 1.00 56.41 87 ASP A C 1
ATOM 702 O O . ASP A 1 87 ? 10.363 -12.053 -7.075 1.00 56.41 87 ASP A O 1
ATOM 706 N N . MET A 1 88 ? 8.249 -11.968 -6.306 1.00 56.50 88 MET A N 1
ATOM 707 C CA . MET A 1 88 ? 8.569 -11.531 -4.939 1.00 56.50 88 MET A CA 1
ATOM 708 C C . MET A 1 88 ? 8.836 -12.690 -3.960 1.00 56.50 88 MET A C 1
ATOM 710 O O . MET A 1 88 ? 9.242 -12.446 -2.825 1.00 56.50 88 MET A O 1
ATOM 714 N N . ASN A 1 89 ? 8.652 -13.949 -4.385 1.00 56.09 89 ASN A N 1
AT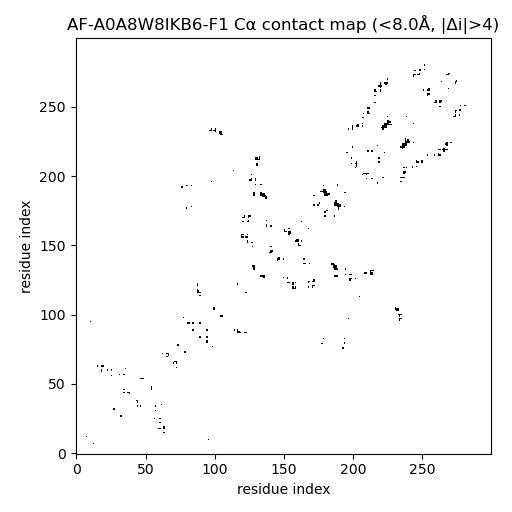OM 715 C CA . ASN A 1 89 ? 8.808 -15.167 -3.573 1.00 56.09 89 ASN A CA 1
ATOM 716 C C . ASN A 1 89 ? 8.018 -15.158 -2.243 1.00 56.09 89 ASN A C 1
ATOM 718 O O . ASN A 1 89 ? 8.534 -15.624 -1.224 1.00 56.09 89 ASN A O 1
ATOM 722 N N . LEU A 1 90 ? 6.774 -14.653 -2.219 1.00 52.12 90 LEU A N 1
ATOM 723 C CA . LEU A 1 90 ? 5.939 -14.847 -1.020 1.00 52.12 90 LEU A CA 1
ATOM 724 C C . LEU A 1 90 ? 5.559 -16.331 -0.915 1.00 52.12 90 LEU A C 1
ATOM 726 O O . LEU A 1 90 ? 5.355 -17.007 -1.929 1.00 52.12 90 LEU A O 1
ATOM 730 N N . SER A 1 91 ? 5.477 -16.850 0.311 1.00 52.53 91 SER A N 1
ATOM 731 C CA . SER A 1 91 ? 5.185 -18.267 0.531 1.00 52.53 91 SER A CA 1
ATOM 732 C C . SER A 1 91 ? 3.798 -18.638 -0.015 1.00 52.53 91 SER A C 1
ATOM 734 O O . SER A 1 91 ? 2.905 -17.793 -0.086 1.00 52.53 91 SER A O 1
ATOM 736 N N . ASP A 1 92 ? 3.559 -19.912 -0.346 1.00 47.53 92 ASP A N 1
ATOM 737 C CA . ASP A 1 92 ? 2.223 -20.381 -0.767 1.00 47.53 92 ASP A CA 1
ATOM 738 C C . ASP A 1 92 ? 1.133 -20.078 0.278 1.00 47.53 92 ASP A C 1
ATOM 740 O O . ASP A 1 92 ? -0.045 -19.949 -0.047 1.00 47.53 92 ASP A O 1
ATOM 744 N N . LYS A 1 93 ? 1.536 -19.890 1.535 1.00 49.59 93 LYS A N 1
ATOM 745 C CA . LYS A 1 93 ? 0.684 -19.455 2.637 1.00 49.59 93 LYS A CA 1
ATOM 746 C C . LYS A 1 93 ? 0.325 -17.972 2.558 1.00 49.59 93 LYS A C 1
ATOM 748 O O . LYS A 1 93 ? -0.825 -17.621 2.802 1.00 49.59 93 LYS A O 1
ATOM 753 N N . ASP A 1 94 ? 1.269 -17.116 2.184 1.00 50.25 94 ASP A N 1
ATOM 754 C CA . ASP A 1 94 ? 1.027 -15.687 1.964 1.00 50.25 94 ASP A CA 1
ATOM 755 C C . ASP A 1 94 ? 0.236 -15.461 0.669 1.00 50.25 94 ASP A C 1
ATOM 757 O O . ASP A 1 94 ? -0.682 -14.649 0.646 1.00 50.25 94 ASP A O 1
ATOM 761 N N . ARG A 1 95 ? 0.466 -16.286 -0.363 1.00 51.53 95 ARG A N 1
ATOM 762 C CA . ARG A 1 95 ? -0.401 -16.386 -1.552 1.00 51.53 95 ARG A CA 1
ATOM 763 C C . ARG A 1 95 ? -1.835 -16.726 -1.184 1.00 51.53 95 ARG A C 1
ATOM 765 O O . ARG A 1 95 ? -2.755 -16.036 -1.612 1.00 51.53 95 ARG A O 1
ATOM 772 N N . LEU A 1 96 ? -2.032 -17.788 -0.396 1.00 47.44 96 LEU A N 1
ATOM 773 C CA . LEU A 1 96 ? -3.365 -18.219 0.019 1.00 47.44 96 LEU A CA 1
ATOM 774 C C . LEU A 1 96 ? -4.063 -17.153 0.854 1.00 47.44 96 LEU A C 1
ATOM 776 O O . LEU A 1 96 ? -5.261 -16.966 0.686 1.00 47.44 96 LEU A O 1
ATOM 780 N N . LYS A 1 97 ? -3.333 -16.455 1.730 1.00 49.12 97 LYS A N 1
ATOM 781 C CA . LYS A 1 97 ? -3.864 -15.296 2.446 1.00 49.12 97 LYS A CA 1
ATOM 782 C C . LYS A 1 97 ? -4.333 -14.254 1.441 1.00 49.12 97 LYS A C 1
ATOM 784 O O . LYS A 1 97 ? -5.516 -13.930 1.460 1.00 49.12 97 LYS A O 1
ATOM 789 N N . ILE A 1 98 ? -3.472 -13.786 0.541 1.00 45.94 98 ILE A N 1
ATOM 790 C CA . ILE A 1 98 ? -3.805 -12.706 -0.394 1.00 45.94 98 ILE A CA 1
ATOM 791 C C . ILE A 1 98 ? -5.008 -13.067 -1.293 1.00 45.94 98 ILE A C 1
ATOM 793 O O . ILE A 1 98 ? -5.923 -12.263 -1.457 1.00 45.94 98 ILE A O 1
ATOM 797 N N . VAL A 1 99 ? -5.074 -14.303 -1.801 1.00 40.75 99 VAL A N 1
ATOM 798 C CA . VAL A 1 99 ? -6.226 -14.804 -2.581 1.00 40.75 99 VAL A CA 1
ATOM 799 C C . VAL A 1 99 ? -7.499 -14.887 -1.729 1.00 40.75 99 VAL A C 1
ATOM 801 O O . VAL A 1 99 ? -8.574 -14.524 -2.204 1.00 40.75 99 VAL A O 1
ATOM 804 N N . LYS A 1 100 ? -7.391 -15.321 -0.465 1.00 40.56 100 LYS A N 1
ATOM 805 C CA . LYS A 1 100 ? -8.505 -15.346 0.501 1.00 40.56 100 LYS A CA 1
ATOM 806 C C . LYS A 1 100 ? -8.965 -13.942 0.930 1.00 40.56 100 LYS A C 1
ATOM 808 O O . LYS A 1 100 ? -10.044 -13.830 1.489 1.00 40.56 100 LYS A O 1
ATOM 813 N N . VAL A 1 101 ? -8.214 -12.863 0.675 1.00 41.19 101 VAL A N 1
ATOM 814 C CA . VAL A 1 101 ? -8.689 -11.487 0.957 1.00 41.19 101 VAL A CA 1
ATOM 815 C C . VAL A 1 101 ? -9.808 -11.070 0.027 1.00 41.19 101 VAL A C 1
ATOM 817 O O . VAL A 1 101 ? -10.697 -10.321 0.421 1.00 41.19 101 VAL A O 1
ATOM 820 N N . GLU A 1 102 ? -9.771 -11.522 -1.227 1.00 40.12 102 GLU A N 1
ATOM 821 C CA . GLU A 1 102 ? -10.779 -11.094 -2.194 1.00 40.12 102 GLU A CA 1
ATOM 822 C C . GLU A 1 102 ? -12.192 -11.552 -1.786 1.00 40.12 102 GLU A C 1
ATOM 824 O O . GLU A 1 102 ? -13.167 -11.028 -2.329 1.00 40.12 102 GLU A O 1
ATOM 829 N N . ARG A 1 103 ? -12.312 -12.528 -0.863 1.00 42.22 103 ARG A N 1
ATOM 830 C CA . ARG A 1 103 ? -13.561 -13.146 -0.384 1.00 42.22 103 ARG A CA 1
ATOM 831 C C . ARG A 1 103 ? -13.349 -13.744 1.020 1.00 42.22 103 ARG A C 1
ATOM 833 O O . ARG A 1 103 ? -12.666 -14.749 1.156 1.00 42.22 103 ARG A O 1
ATOM 840 N N . THR A 1 104 ? -13.908 -13.121 2.049 1.00 27.30 104 THR A N 1
ATOM 841 C CA . THR A 1 104 ? -13.765 -13.410 3.493 1.00 27.30 104 THR A CA 1
ATOM 842 C C . THR A 1 104 ? -13.660 -14.896 3.940 1.00 27.30 104 THR A C 1
ATOM 844 O O . THR A 1 104 ? -14.463 -15.733 3.542 1.00 27.30 104 THR A O 1
ATOM 847 N N . CYS A 1 105 ? -12.724 -15.133 4.886 1.00 27.42 105 CYS A N 1
ATOM 848 C CA . CYS A 1 105 ? -12.545 -16.198 5.912 1.00 27.42 105 CYS A CA 1
ATOM 849 C C . CYS A 1 105 ? -12.338 -17.705 5.573 1.00 27.42 105 CYS A C 1
ATOM 851 O O . CYS A 1 105 ? -13.259 -18.404 5.175 1.00 27.42 105 CYS A O 1
ATOM 853 N N . ASN A 1 106 ? -11.147 -18.255 5.914 1.00 25.48 106 ASN A N 1
ATOM 854 C CA . ASN A 1 106 ? -10.833 -19.106 7.102 1.00 25.48 106 ASN A CA 1
ATOM 855 C C . ASN A 1 106 ? -9.635 -20.078 6.910 1.00 25.48 106 ASN A C 1
ATOM 857 O O . ASN A 1 106 ? -9.272 -20.440 5.794 1.00 25.48 106 ASN A O 1
ATOM 861 N N . SER A 1 107 ? -9.082 -20.529 8.047 1.00 25.69 107 SER A N 1
ATOM 862 C CA . SER A 1 107 ? -8.004 -21.511 8.311 1.00 25.69 107 SER A CA 1
ATOM 863 C C . SER A 1 107 ? -6.575 -20.974 8.534 1.00 25.69 107 SER A C 1
ATOM 865 O O . SER A 1 107 ? -5.898 -20.486 7.627 1.00 25.69 107 SER A O 1
ATOM 867 N N . ALA A 1 108 ? -6.153 -21.147 9.790 1.00 25.77 108 ALA A N 1
ATOM 868 C CA . ALA A 1 108 ? -4.929 -20.732 10.463 1.00 25.77 108 ALA A CA 1
ATOM 869 C C . ALA A 1 108 ? -3.614 -21.201 9.814 1.00 25.77 108 ALA A C 1
ATOM 871 O O . ALA A 1 108 ? -3.545 -22.285 9.250 1.00 25.77 108 ALA A O 1
ATOM 872 N N . GLU A 1 109 ? -2.551 -20.401 9.974 1.00 27.59 109 GLU A N 1
ATOM 873 C CA . GLU A 1 109 ? -1.373 -20.778 10.775 1.00 27.59 109 GLU A CA 1
ATOM 874 C C . GLU A 1 109 ? -0.293 -19.677 10.777 1.00 27.59 109 GLU A C 1
ATOM 876 O O . GLU A 1 109 ? -0.247 -18.790 9.931 1.00 27.59 109 GLU A O 1
ATOM 881 N N . ARG A 1 110 ? 0.634 -19.812 11.728 1.00 28.81 110 ARG A N 1
ATOM 882 C CA . ARG A 1 110 ? 1.659 -18.884 12.240 1.00 28.81 110 ARG A CA 1
ATOM 883 C C . ARG A 1 110 ? 2.786 -18.457 11.291 1.00 28.81 110 ARG A C 1
ATOM 885 O O . ARG A 1 110 ? 3.148 -19.187 10.374 1.00 28.81 110 ARG A O 1
ATOM 892 N N . GLY A 1 111 ? 3.430 -17.345 11.643 1.00 27.23 111 GLY A N 1
ATOM 893 C CA . GLY A 1 111 ? 4.805 -17.041 11.253 1.00 27.23 111 GLY A CA 1
ATOM 894 C C . GLY A 1 111 ? 5.064 -15.545 11.214 1.00 27.23 111 GLY A C 1
ATOM 895 O O . GLY A 1 111 ? 4.871 -14.925 10.178 1.00 27.23 111 GLY A O 1
ATOM 896 N N . ASN A 1 112 ? 5.484 -14.976 12.344 1.00 34.69 112 ASN A N 1
ATOM 897 C CA . ASN A 1 112 ? 6.077 -13.646 12.403 1.00 34.69 112 ASN A CA 1
ATOM 898 C C . ASN A 1 112 ? 7.486 -13.761 11.797 1.00 34.69 112 ASN A C 1
ATOM 900 O O . ASN A 1 112 ? 8.478 -13.946 12.497 1.00 34.69 112 ASN A O 1
ATOM 904 N N . THR A 1 113 ? 7.547 -13.814 10.472 1.00 32.75 113 THR A N 1
ATOM 905 C CA . THR A 1 113 ? 8.779 -13.925 9.696 1.00 32.75 113 THR A CA 1
ATOM 906 C C . THR A 1 113 ? 8.878 -12.661 8.875 1.00 32.75 113 THR A C 1
ATOM 908 O O . THR A 1 113 ? 8.112 -12.501 7.930 1.00 32.75 113 THR A O 1
ATOM 911 N N . ARG A 1 114 ? 9.828 -11.782 9.221 1.00 41.28 114 ARG A N 1
ATOM 912 C CA . ARG A 1 114 ? 10.342 -10.786 8.273 1.00 41.28 114 ARG A CA 1
ATOM 913 C C . ARG A 1 114 ? 10.659 -11.551 6.996 1.00 41.28 114 ARG A C 1
ATOM 915 O O . ARG A 1 114 ? 11.535 -12.421 7.016 1.00 41.28 114 ARG A O 1
ATOM 922 N N . VAL A 1 115 ? 9.881 -11.327 5.943 1.00 42.19 115 VAL A N 1
ATOM 923 C CA . VAL A 1 115 ? 10.017 -12.086 4.702 1.00 42.19 115 VAL A CA 1
ATOM 924 C C . VAL A 1 115 ? 11.415 -11.782 4.172 1.00 42.19 115 VAL A C 1
ATOM 926 O O . VAL A 1 115 ? 11.707 -10.646 3.803 1.00 42.19 115 VAL A O 1
ATOM 929 N N . GLN A 1 116 ? 12.313 -12.771 4.170 1.00 42.31 116 GLN A N 1
ATOM 930 C CA . GLN A 1 116 ? 13.574 -12.662 3.440 1.00 42.31 116 GLN A CA 1
ATOM 931 C C . GLN A 1 116 ? 13.228 -12.598 1.954 1.00 42.31 116 GLN A C 1
ATOM 933 O O . GLN A 1 116 ? 13.056 -13.619 1.291 1.00 42.31 116 GLN A O 1
ATOM 938 N N . LYS A 1 117 ? 13.061 -11.379 1.441 1.00 57.28 117 LYS A N 1
ATOM 939 C CA . LYS A 1 117 ? 12.759 -11.140 0.032 1.00 57.28 117 LYS A CA 1
ATOM 940 C C . LYS A 1 117 ? 14.014 -11.465 -0.761 1.00 57.28 117 LYS A C 1
ATOM 942 O O . LYS A 1 117 ? 15.052 -10.825 -0.593 1.00 57.28 117 LYS A O 1
ATOM 947 N N . LYS A 1 118 ? 13.922 -12.516 -1.578 1.00 57.59 118 LYS A N 1
ATOM 948 C CA . LYS A 1 118 ? 15.047 -13.050 -2.359 1.00 57.59 118 LYS A CA 1
ATOM 949 C C . LYS A 1 118 ? 15.629 -12.000 -3.316 1.00 57.59 118 LYS A C 1
ATOM 951 O O . LYS A 1 118 ? 16.825 -12.033 -3.575 1.00 57.59 118 LYS A O 1
ATOM 956 N N . ASP A 1 119 ? 14.805 -11.052 -3.772 1.00 77.00 119 ASP A N 1
ATOM 957 C CA . ASP A 1 119 ? 15.220 -9.904 -4.582 1.00 77.00 119 ASP A CA 1
ATOM 958 C C . ASP A 1 119 ? 14.975 -8.585 -3.827 1.00 77.00 119 ASP A C 1
ATOM 960 O O . ASP A 1 119 ? 13.904 -7.974 -3.890 1.00 77.00 119 ASP A O 1
ATOM 964 N N . LYS A 1 120 ? 15.989 -8.165 -3.063 1.00 85.00 120 LYS A N 1
ATOM 965 C CA . LYS A 1 120 ? 15.973 -6.902 -2.309 1.00 85.00 120 LYS A CA 1
ATOM 966 C C . LYS A 1 120 ? 15.874 -5.681 -3.225 1.00 85.00 120 LYS A C 1
ATOM 968 O O . LYS A 1 120 ? 15.310 -4.673 -2.812 1.00 85.00 120 LYS A O 1
ATOM 973 N N . GLY A 1 121 ? 16.401 -5.784 -4.448 1.00 87.94 121 GLY A N 1
ATOM 974 C CA . GLY A 1 121 ? 16.376 -4.726 -5.453 1.00 87.94 121 GLY A CA 1
ATOM 975 C C . GLY A 1 121 ? 14.953 -4.418 -5.893 1.00 87.94 121 GLY A C 1
ATOM 976 O O . GLY A 1 121 ? 14.479 -3.297 -5.718 1.00 87.94 121 GLY A O 1
ATOM 977 N N . LYS A 1 122 ? 14.238 -5.437 -6.385 1.00 88.81 122 LYS A N 1
ATOM 978 C CA . LYS A 1 122 ? 12.834 -5.296 -6.809 1.00 88.81 122 LYS A CA 1
ATOM 979 C C . LYS A 1 122 ? 11.930 -4.849 -5.674 1.00 88.81 122 LYS A C 1
ATOM 981 O O . LYS A 1 122 ? 11.106 -3.960 -5.865 1.00 88.81 122 LYS A O 1
ATOM 986 N N . TYR A 1 123 ? 12.109 -5.421 -4.484 1.00 88.38 123 TYR A N 1
ATOM 987 C CA . TYR A 1 123 ? 11.343 -4.981 -3.326 1.00 88.38 123 TYR A CA 1
ATOM 988 C C . TYR A 1 123 ? 11.602 -3.509 -2.990 1.00 88.38 123 TYR A C 1
ATOM 990 O O . TYR A 1 123 ? 10.647 -2.768 -2.779 1.00 88.38 123 TYR A O 1
ATOM 998 N N . CYS A 1 124 ? 12.865 -3.073 -2.985 1.00 92.88 124 CYS A N 1
ATOM 999 C CA . CYS A 1 124 ? 13.202 -1.678 -2.722 1.00 92.88 124 CYS A CA 1
ATOM 1000 C C . CYS A 1 124 ? 12.614 -0.734 -3.769 1.00 92.88 124 CYS A C 1
ATOM 1002 O O . CYS A 1 124 ? 12.096 0.319 -3.413 1.00 92.88 124 CYS A O 1
ATOM 1004 N N . ALA A 1 125 ? 12.658 -1.115 -5.045 1.00 93.88 125 ALA A N 1
ATOM 1005 C CA . ALA A 1 125 ? 12.068 -0.340 -6.127 1.00 93.88 125 ALA A CA 1
ATOM 1006 C C . ALA A 1 125 ? 10.552 -0.142 -5.935 1.00 93.88 125 ALA A C 1
ATOM 1008 O O . ALA A 1 125 ? 10.056 0.975 -6.061 1.00 93.88 125 ALA A O 1
ATOM 1009 N N . LEU A 1 126 ? 9.819 -1.194 -5.555 1.00 92.56 126 LEU A N 1
ATOM 1010 C CA . LEU A 1 126 ? 8.386 -1.078 -5.266 1.00 92.56 126 LEU A CA 1
ATOM 1011 C C . LEU A 1 126 ? 8.103 -0.337 -3.948 1.00 92.56 126 LEU A C 1
ATOM 1013 O O . LEU A 1 126 ? 7.150 0.429 -3.874 1.00 92.56 126 LEU A O 1
ATOM 1017 N N . ALA A 1 127 ? 8.931 -0.515 -2.917 1.00 92.75 127 ALA A N 1
ATOM 1018 C CA . ALA A 1 127 ? 8.822 0.231 -1.661 1.00 92.75 127 ALA A CA 1
ATOM 1019 C C . ALA A 1 127 ? 9.044 1.739 -1.859 1.00 92.75 127 ALA A C 1
ATOM 1021 O O . ALA A 1 127 ? 8.395 2.549 -1.201 1.00 92.75 127 ALA A O 1
ATOM 1022 N N . LEU A 1 128 ? 9.925 2.124 -2.787 1.00 95.31 128 LEU A N 1
ATOM 1023 C CA . LEU A 1 128 ? 10.093 3.519 -3.186 1.00 95.31 128 LEU A CA 1
ATOM 1024 C C . LEU A 1 128 ? 8.814 4.069 -3.819 1.00 95.31 128 LEU A C 1
ATOM 1026 O O . LEU A 1 128 ? 8.401 5.155 -3.442 1.00 95.31 128 LEU A O 1
ATOM 1030 N N . LEU A 1 129 ? 8.132 3.319 -4.689 1.00 94.69 129 LEU A N 1
ATOM 1031 C CA . LEU A 1 129 ? 6.830 3.752 -5.214 1.00 94.69 129 LEU A CA 1
ATOM 1032 C C . LEU A 1 129 ? 5.796 3.963 -4.102 1.00 94.69 129 LEU A C 1
ATOM 1034 O O . LEU A 1 129 ? 5.098 4.970 -4.111 1.00 94.69 129 LEU A O 1
ATOM 1038 N N . VAL A 1 130 ? 5.743 3.075 -3.102 1.00 93.12 130 VAL A N 1
ATOM 1039 C CA . VAL A 1 130 ? 4.869 3.259 -1.925 1.00 93.12 130 VAL A CA 1
ATOM 1040 C C . VAL A 1 130 ? 5.195 4.555 -1.190 1.00 93.12 130 VAL A C 1
ATOM 1042 O O . VAL A 1 130 ? 4.314 5.369 -0.932 1.00 93.12 130 VAL A O 1
ATOM 1045 N N . LEU A 1 131 ? 6.470 4.762 -0.860 1.00 92.75 131 LEU A N 1
ATOM 1046 C CA . LEU A 1 131 ? 6.895 5.913 -0.072 1.00 92.75 131 LEU A CA 1
ATOM 1047 C C . LEU A 1 131 ? 6.731 7.227 -0.834 1.00 92.75 131 LEU A C 1
ATOM 1049 O O . LEU A 1 131 ? 6.471 8.248 -0.207 1.00 92.75 131 LEU A O 1
ATOM 1053 N N . PHE A 1 132 ? 6.879 7.222 -2.153 1.00 92.19 132 PHE A N 1
ATOM 1054 C CA . PHE A 1 132 ? 6.706 8.393 -3.011 1.00 92.19 132 PHE A CA 1
ATOM 1055 C C . PHE A 1 132 ? 5.274 8.519 -3.559 1.00 92.19 132 PHE A C 1
ATOM 1057 O O . PHE A 1 132 ? 5.063 9.184 -4.562 1.00 92.19 132 PHE A O 1
ATOM 1064 N N . ASN A 1 133 ? 4.283 7.932 -2.876 1.00 89.56 133 ASN A N 1
ATOM 1065 C CA . ASN A 1 133 ? 2.856 8.083 -3.183 1.00 89.56 133 ASN A CA 1
ATOM 1066 C C . ASN A 1 133 ? 2.504 7.764 -4.640 1.00 89.56 133 ASN A C 1
ATOM 1068 O O . ASN A 1 133 ? 1.696 8.448 -5.260 1.00 89.56 133 ASN A O 1
ATOM 1072 N N . ASP A 1 134 ? 3.120 6.709 -5.161 1.00 91.75 134 ASP A N 1
ATOM 1073 C CA . ASP A 1 134 ? 2.978 6.258 -6.539 1.00 91.75 134 ASP A CA 1
ATOM 1074 C C . ASP A 1 134 ? 3.490 7.235 -7.614 1.00 91.75 134 ASP A C 1
ATOM 1076 O O . ASP A 1 134 ? 3.209 7.051 -8.790 1.00 91.75 134 ASP A O 1
ATOM 1080 N N . ASP A 1 135 ? 4.271 8.249 -7.237 1.00 91.69 135 ASP A N 1
ATOM 1081 C CA . ASP A 1 135 ? 4.839 9.253 -8.141 1.00 91.69 135 ASP A CA 1
ATOM 1082 C C . ASP A 1 135 ? 6.359 9.331 -7.940 1.00 91.69 135 ASP A C 1
ATOM 1084 O O . ASP A 1 135 ? 6.892 10.159 -7.197 1.00 91.69 135 ASP A O 1
ATOM 1088 N N . LEU A 1 136 ? 7.082 8.380 -8.543 1.00 94.44 136 LEU A N 1
ATOM 1089 C CA . LEU A 1 136 ? 8.531 8.261 -8.377 1.00 94.44 136 LEU A CA 1
ATOM 1090 C C . LEU A 1 136 ? 9.284 8.769 -9.609 1.00 94.44 136 LEU A C 1
ATOM 1092 O O . LEU A 1 136 ? 9.398 8.065 -10.616 1.00 94.44 136 LEU A O 1
ATOM 1096 N N . CYS A 1 137 ? 9.897 9.944 -9.484 1.00 93.81 137 CYS A N 1
ATOM 1097 C CA . CYS A 1 137 ? 10.803 10.511 -10.478 1.00 93.81 137 CYS A CA 1
ATOM 1098 C C . CYS A 1 137 ? 12.274 10.360 -10.044 1.00 93.81 137 CYS A C 1
ATOM 1100 O O . CYS A 1 137 ? 12.671 10.773 -8.953 1.00 93.81 137 CYS A O 1
ATOM 1102 N N . LEU A 1 138 ? 13.120 9.762 -10.893 1.00 91.12 138 LEU A N 1
ATOM 1103 C CA . LEU A 1 138 ? 14.513 9.447 -10.525 1.00 91.12 138 LEU A CA 1
ATOM 1104 C C . LEU A 1 138 ? 15.420 10.680 -10.436 1.00 91.12 138 LEU A C 1
ATOM 1106 O O . LEU A 1 138 ? 16.404 10.654 -9.691 1.00 91.12 138 LEU A O 1
ATOM 1110 N N . SER A 1 139 ? 15.126 11.743 -11.193 1.00 88.06 139 SER A N 1
ATOM 1111 C CA . SER A 1 139 ? 15.869 13.008 -11.094 1.00 88.06 139 SER A CA 1
ATOM 1112 C C . SER A 1 139 ? 15.707 13.642 -9.721 1.00 88.06 139 SER A C 1
ATOM 1114 O O . SER A 1 139 ? 16.656 14.228 -9.198 1.00 88.06 139 SER A O 1
ATOM 1116 N N . ASP A 1 140 ? 14.536 13.449 -9.119 1.00 88.25 140 ASP A N 1
ATOM 1117 C CA . ASP A 1 140 ? 14.137 14.143 -7.905 1.00 88.25 140 ASP A CA 1
ATOM 1118 C C . ASP A 1 140 ? 14.788 13.524 -6.674 1.00 88.25 140 ASP A C 1
ATOM 1120 O O . ASP A 1 140 ? 14.925 14.187 -5.653 1.00 88.25 140 ASP A O 1
ATOM 1124 N N . LEU A 1 141 ? 15.299 12.292 -6.779 1.00 88.19 141 LEU A N 1
ATOM 1125 C CA . LEU A 1 141 ? 15.999 11.568 -5.710 1.00 88.19 141 LEU A CA 1
ATOM 1126 C C . LEU A 1 141 ? 17.345 12.194 -5.301 1.00 88.19 141 LEU A C 1
ATOM 1128 O O . LEU A 1 141 ? 18.001 11.693 -4.389 1.00 88.19 141 LEU A O 1
ATOM 1132 N N . LYS A 1 142 ? 17.764 13.275 -5.969 1.00 83.00 142 LYS A N 1
ATOM 1133 C CA . LYS A 1 142 ? 18.978 14.045 -5.658 1.00 83.00 142 LYS A CA 1
ATOM 1134 C C . LYS A 1 142 ? 18.714 15.294 -4.811 1.00 83.00 142 LYS A C 1
ATOM 1136 O O . LYS A 1 142 ? 19.673 15.931 -4.378 1.00 83.00 142 LYS A O 1
ATOM 1141 N N . HIS A 1 143 ? 17.456 15.684 -4.595 1.00 87.81 143 HIS A N 1
ATOM 1142 C CA . HIS A 1 143 ? 17.136 16.787 -3.686 1.00 87.81 143 HIS A CA 1
ATOM 1143 C C . HIS A 1 143 ? 17.294 16.337 -2.230 1.00 87.81 143 HIS A C 1
ATOM 1145 O O . HIS A 1 143 ? 17.076 15.179 -1.908 1.00 87.81 143 HIS A O 1
ATOM 1151 N N . LYS A 1 144 ? 17.675 17.244 -1.326 1.00 82.38 144 LYS A N 1
ATOM 1152 C CA . LYS A 1 144 ? 18.073 16.887 0.048 1.00 82.38 144 LYS A CA 1
ATOM 1153 C C . LYS A 1 144 ? 17.017 16.060 0.805 1.00 82.38 144 LYS A C 1
ATOM 1155 O O . LYS A 1 144 ? 17.358 15.068 1.447 1.00 82.38 144 LYS A O 1
ATOM 1160 N N . ASP A 1 145 ? 15.745 16.447 0.721 1.00 82.75 145 ASP A N 1
ATOM 1161 C CA . ASP A 1 145 ? 14.666 15.791 1.476 1.00 82.75 145 ASP A CA 1
ATOM 1162 C C . ASP A 1 145 ? 14.283 14.429 0.877 1.00 82.75 145 ASP A C 1
ATOM 1164 O O . ASP A 1 145 ? 14.102 13.440 1.594 1.00 82.75 145 ASP A O 1
ATOM 1168 N N . THR A 1 146 ? 14.237 14.342 -0.450 1.00 88.00 146 THR A N 1
ATOM 1169 C CA . THR A 1 146 ? 13.961 13.105 -1.192 1.00 88.00 146 THR A CA 1
ATOM 1170 C C . THR A 1 146 ? 15.143 12.136 -1.151 1.00 88.00 146 THR A C 1
ATOM 1172 O O . THR A 1 146 ? 14.927 10.930 -1.069 1.00 88.00 146 THR A O 1
ATOM 1175 N N . GLU A 1 147 ? 16.382 12.628 -1.115 1.00 91.06 147 GLU A N 1
ATOM 1176 C CA . GLU A 1 147 ? 17.603 11.832 -0.959 1.00 91.06 147 GLU A CA 1
ATOM 1177 C C . GLU A 1 147 ? 17.627 11.135 0.408 1.00 91.06 147 GLU A C 1
ATOM 1179 O O . GLU A 1 147 ? 17.943 9.946 0.502 1.00 91.06 147 GLU A O 1
ATOM 1184 N N . ASN A 1 148 ? 17.230 11.834 1.477 1.00 91.88 148 ASN A N 1
ATOM 1185 C CA . ASN A 1 148 ? 17.107 11.234 2.807 1.00 91.88 148 ASN A CA 1
ATOM 1186 C C . ASN A 1 148 ? 16.057 10.116 2.823 1.00 91.88 148 ASN A C 1
ATOM 1188 O O . ASN A 1 148 ? 16.303 9.032 3.358 1.00 91.88 148 ASN A O 1
ATOM 1192 N N . LYS A 1 149 ? 14.900 10.353 2.194 1.00 91.81 149 LYS A N 1
ATOM 1193 C CA . LYS A 1 149 ? 13.832 9.353 2.049 1.00 91.81 149 LYS A CA 1
ATOM 1194 C C . LYS A 1 149 ? 14.291 8.151 1.220 1.00 91.81 149 LYS A C 1
ATOM 1196 O O . LYS A 1 149 ? 14.046 7.004 1.599 1.00 91.81 149 LYS A O 1
ATOM 1201 N N . PHE A 1 150 ? 15.028 8.396 0.142 1.00 94.81 150 PHE A N 1
ATOM 1202 C CA . PHE A 1 150 ? 15.632 7.373 -0.706 1.00 94.81 150 PHE A CA 1
ATOM 1203 C C . PHE A 1 150 ? 16.618 6.493 0.076 1.00 94.81 150 PHE A C 1
ATOM 1205 O O . PHE A 1 150 ? 16.438 5.276 0.138 1.00 94.81 150 PHE A O 1
ATOM 1212 N N . LYS A 1 151 ? 17.592 7.096 0.769 1.00 94.44 151 LYS A N 1
ATOM 1213 C CA . LYS A 1 151 ? 18.569 6.378 1.609 1.00 94.44 151 LYS A CA 1
ATOM 1214 C C . LYS A 1 151 ? 17.904 5.597 2.736 1.00 94.44 151 LYS A C 1
ATOM 1216 O O . LYS A 1 151 ? 18.248 4.434 2.958 1.00 94.44 151 LYS A O 1
ATOM 1221 N N . ARG A 1 152 ? 16.903 6.189 3.403 1.00 92.81 152 ARG A N 1
ATOM 1222 C CA . ARG A 1 152 ? 16.080 5.486 4.402 1.00 92.81 152 ARG A CA 1
ATOM 1223 C C . ARG A 1 152 ? 15.453 4.238 3.784 1.00 92.81 152 ARG A C 1
ATOM 1225 O O . ARG A 1 152 ? 15.563 3.165 4.367 1.00 92.81 152 ARG A O 1
ATOM 1232 N N . THR A 1 153 ? 14.875 4.342 2.589 1.00 92.88 153 THR A N 1
ATOM 1233 C CA . THR A 1 153 ? 14.243 3.203 1.901 1.00 92.88 153 THR A CA 1
ATOM 1234 C C . THR A 1 153 ? 15.240 2.100 1.551 1.00 92.88 153 THR A C 1
ATOM 1236 O O . THR A 1 153 ? 14.971 0.930 1.832 1.00 92.88 153 THR A O 1
ATOM 1239 N N . LEU A 1 154 ? 16.412 2.460 1.012 1.00 94.00 154 LEU A N 1
ATOM 1240 C CA . LEU A 1 154 ? 17.499 1.516 0.723 1.00 94.00 154 LEU A CA 1
ATOM 1241 C C . LEU A 1 154 ? 17.891 0.739 1.983 1.00 94.00 154 LEU A C 1
ATOM 1243 O O . LEU A 1 154 ? 17.923 -0.494 1.973 1.00 94.00 154 LEU A O 1
ATOM 1247 N N . LYS A 1 155 ? 18.094 1.455 3.095 1.00 93.88 155 LYS A N 1
ATOM 1248 C CA . LYS A 1 155 ? 18.434 0.869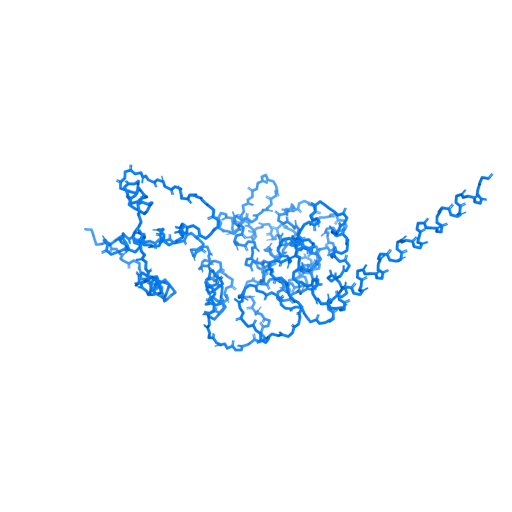 4.393 1.00 93.88 155 LYS A CA 1
ATOM 1249 C C . LYS A 1 155 ? 17.352 -0.078 4.901 1.00 93.88 155 LYS A C 1
ATOM 1251 O O . LYS A 1 155 ? 17.678 -1.189 5.320 1.00 93.88 155 LYS A O 1
ATOM 1256 N N . LEU A 1 156 ? 16.079 0.326 4.845 1.00 88.50 156 LEU A N 1
ATOM 1257 C CA . LEU A 1 156 ? 14.955 -0.529 5.240 1.00 88.50 156 LEU A CA 1
ATOM 1258 C C . LEU A 1 156 ? 14.959 -1.825 4.424 1.00 88.50 156 LEU A C 1
ATOM 1260 O O . LEU A 1 156 ? 14.842 -2.904 4.997 1.00 88.50 156 LEU A O 1
ATOM 1264 N N . CYS A 1 157 ? 15.193 -1.738 3.115 1.00 88.19 157 CYS A N 1
ATOM 1265 C CA . CYS A 1 157 ? 15.201 -2.888 2.209 1.00 88.19 157 CYS A CA 1
ATOM 1266 C C . CYS A 1 157 ? 16.509 -3.705 2.241 1.00 88.19 157 CYS A C 1
ATOM 1268 O O . CYS A 1 157 ? 16.615 -4.738 1.575 1.00 88.19 157 CYS A O 1
ATOM 1270 N N . GLY A 1 158 ? 17.502 -3.281 3.029 1.00 87.25 158 GLY A N 1
ATOM 1271 C CA . GLY A 1 158 ? 18.793 -3.954 3.160 1.00 87.25 158 GLY A CA 1
ATOM 1272 C C . GLY A 1 158 ? 19.690 -3.820 1.928 1.00 87.25 158 GLY A C 1
ATOM 1273 O O . GLY A 1 158 ? 20.447 -4.756 1.642 1.00 87.25 158 GLY A O 1
ATOM 1274 N N . LEU A 1 159 ? 19.575 -2.699 1.208 1.00 91.69 159 LEU A N 1
ATOM 1275 C CA . LEU A 1 159 ? 20.475 -2.265 0.141 1.00 91.69 159 LEU A CA 1
ATOM 1276 C C . LEU A 1 159 ? 21.484 -1.220 0.661 1.00 91.69 159 LEU A C 1
ATOM 1278 O O . LEU A 1 159 ? 21.194 -0.521 1.635 1.00 91.69 159 LEU A O 1
ATOM 1282 N N . PRO A 1 160 ? 22.665 -1.091 0.029 1.00 93.44 160 PRO A N 1
ATOM 1283 C CA . PRO A 1 160 ? 23.644 -0.066 0.384 1.00 93.44 160 PRO A CA 1
ATOM 1284 C C . PRO A 1 160 ? 23.098 1.356 0.185 1.00 93.44 160 PRO A C 1
ATOM 1286 O O . PRO A 1 160 ? 22.519 1.649 -0.857 1.00 93.44 160 PRO A O 1
ATOM 1289 N N . GLU A 1 161 ? 23.329 2.270 1.132 1.00 93.50 161 GLU A N 1
ATOM 1290 C CA . GLU A 1 161 ? 22.861 3.670 1.038 1.00 93.50 161 GLU A CA 1
ATOM 1291 C C . GLU A 1 161 ? 23.527 4.469 -0.100 1.00 93.50 161 GLU A C 1
ATOM 1293 O O . GLU A 1 161 ? 23.035 5.524 -0.489 1.00 93.50 161 GLU A O 1
ATOM 1298 N N . ASN A 1 162 ? 24.636 3.967 -0.650 1.00 92.44 162 ASN A N 1
ATOM 1299 C CA . ASN A 1 162 ? 25.317 4.530 -1.815 1.00 92.44 162 ASN A CA 1
ATOM 1300 C C . ASN A 1 162 ? 24.812 3.962 -3.156 1.00 92.44 162 ASN A C 1
ATOM 1302 O O . ASN A 1 162 ? 25.431 4.235 -4.182 1.00 92.44 162 ASN A O 1
ATOM 1306 N N . THR A 1 163 ? 23.727 3.175 -3.158 1.00 93.75 163 THR A N 1
ATOM 1307 C CA . THR A 1 163 ? 23.106 2.665 -4.392 1.00 93.75 163 THR A CA 1
ATOM 1308 C C . THR A 1 163 ? 22.637 3.843 -5.258 1.00 93.75 163 THR A C 1
ATOM 1310 O O . THR A 1 163 ? 21.832 4.650 -4.786 1.00 93.75 163 THR A O 1
ATOM 1313 N N . PRO A 1 164 ? 23.104 3.972 -6.511 1.00 93.56 164 PRO A N 1
ATOM 1314 C CA . PRO A 1 164 ? 22.659 5.027 -7.413 1.00 93.56 164 PRO A CA 1
ATOM 1315 C C . PRO A 1 164 ? 21.152 4.948 -7.724 1.00 93.56 164 PRO A C 1
ATOM 1317 O O . PRO A 1 164 ? 20.631 3.856 -7.955 1.00 93.56 164 PRO A O 1
ATOM 1320 N N . PRO A 1 165 ? 20.444 6.090 -7.845 1.00 94.44 165 PRO A N 1
ATOM 1321 C CA . PRO A 1 165 ? 19.068 6.121 -8.351 1.00 94.44 165 PRO A CA 1
ATOM 1322 C C . PRO A 1 165 ? 18.882 5.447 -9.720 1.00 94.44 165 PRO A C 1
ATOM 1324 O O . PRO A 1 165 ? 17.820 4.898 -9.997 1.00 94.44 165 PRO A O 1
ATOM 1327 N N . LEU A 1 166 ? 19.916 5.469 -10.569 1.00 93.44 166 LEU A N 1
ATOM 1328 C CA . LEU A 1 166 ? 19.896 4.825 -11.885 1.00 93.44 166 LEU A CA 1
ATOM 1329 C C . LEU A 1 166 ? 19.762 3.301 -11.782 1.00 93.44 166 LEU A C 1
ATOM 1331 O O . LEU A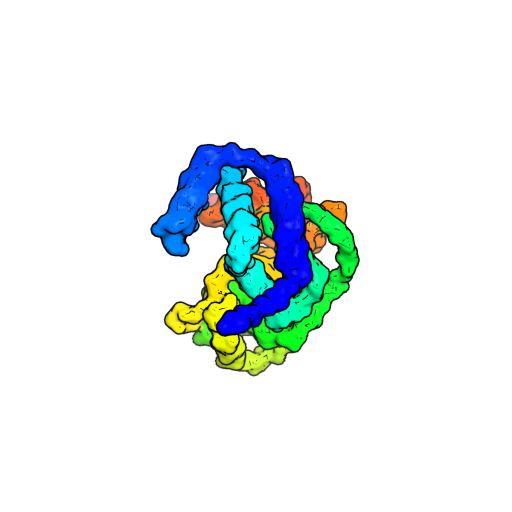 1 166 ? 18.944 2.737 -12.498 1.00 93.44 166 LEU A O 1
ATOM 1335 N N . ASP A 1 167 ? 20.455 2.657 -10.840 1.00 94.06 167 ASP A N 1
ATOM 1336 C CA . ASP A 1 167 ? 20.362 1.208 -10.618 1.00 94.06 167 ASP A CA 1
ATOM 1337 C C . ASP A 1 167 ? 18.931 0.799 -10.228 1.00 94.06 167 ASP A C 1
ATOM 1339 O O . ASP A 1 167 ? 18.404 -0.219 -10.680 1.00 94.06 167 ASP A O 1
ATOM 1343 N N . ILE A 1 168 ? 18.260 1.627 -9.419 1.00 94.75 168 ILE A N 1
ATOM 1344 C CA . ILE A 1 168 ? 16.837 1.453 -9.097 1.00 94.75 168 ILE A CA 1
ATOM 1345 C C . ILE A 1 168 ? 15.966 1.656 -10.340 1.00 94.75 168 ILE A C 1
ATOM 1347 O O . ILE A 1 168 ? 15.015 0.902 -10.550 1.00 94.75 168 ILE A O 1
ATOM 1351 N N . GLY A 1 169 ? 16.302 2.632 -11.183 1.00 94.31 169 GLY A N 1
ATOM 1352 C CA . GLY A 1 169 ? 15.660 2.847 -12.477 1.00 94.31 169 GLY A CA 1
ATOM 1353 C C . GLY A 1 169 ? 15.742 1.636 -13.401 1.00 94.31 169 GLY A C 1
ATOM 1354 O O . GLY A 1 169 ? 14.732 1.240 -13.979 1.00 94.31 169 GLY A O 1
ATOM 1355 N N . ASP A 1 170 ? 16.906 0.998 -13.497 1.00 94.44 170 ASP A N 1
ATOM 1356 C CA . ASP A 1 170 ? 17.097 -0.214 -14.299 1.00 94.44 170 ASP A CA 1
ATOM 1357 C C . ASP A 1 170 ? 16.246 -1.378 -13.771 1.00 94.44 170 ASP A C 1
ATOM 1359 O O . ASP A 1 170 ? 15.610 -2.104 -14.545 1.00 94.44 170 ASP A O 1
ATOM 1363 N N . ILE A 1 171 ? 16.139 -1.511 -12.445 1.00 91.75 171 ILE A N 1
ATOM 1364 C CA . ILE A 1 171 ? 15.260 -2.496 -11.803 1.00 91.75 171 ILE A CA 1
ATOM 1365 C C . ILE A 1 171 ? 13.784 -2.203 -12.112 1.00 91.75 171 ILE A C 1
ATOM 1367 O O . ILE A 1 171 ? 13.052 -3.121 -12.493 1.00 91.75 171 ILE A O 1
ATOM 1371 N N . LEU A 1 172 ? 13.336 -0.950 -11.990 1.00 91.06 172 LEU A N 1
ATOM 1372 C CA . LEU A 1 172 ? 11.971 -0.534 -12.336 1.00 91.06 172 LEU A CA 1
ATOM 1373 C C . LEU A 1 172 ? 11.662 -0.810 -13.813 1.00 91.06 172 LEU A C 1
ATOM 1375 O O . LEU A 1 172 ? 10.619 -1.380 -14.126 1.00 91.06 172 LEU A O 1
ATOM 1379 N N . ASN A 1 173 ? 12.596 -0.509 -14.716 1.00 91.44 173 ASN A N 1
ATOM 1380 C CA . ASN A 1 173 ? 12.460 -0.808 -16.141 1.00 91.44 173 ASN A CA 1
ATOM 1381 C C . ASN A 1 173 ? 12.347 -2.312 -16.417 1.00 91.44 173 ASN A C 1
ATOM 1383 O O . ASN A 1 173 ? 11.550 -2.717 -17.260 1.00 91.44 173 ASN A O 1
ATOM 1387 N N . SER A 1 174 ? 13.066 -3.157 -15.672 1.00 85.81 174 SER A N 1
ATOM 1388 C CA . SER A 1 174 ? 12.938 -4.620 -15.790 1.00 85.81 174 SER A CA 1
ATOM 1389 C C . SER A 1 174 ? 11.555 -5.155 -15.376 1.00 85.81 174 SER A C 1
ATOM 1391 O O . SER A 1 174 ? 11.174 -6.266 -15.745 1.00 85.81 174 SER A O 1
ATOM 1393 N N . MET A 1 175 ? 10.805 -4.366 -14.602 1.00 84.44 175 MET A N 1
ATOM 1394 C CA . MET A 1 175 ? 9.471 -4.667 -14.073 1.00 84.44 175 MET A CA 1
ATOM 1395 C C . MET A 1 175 ? 8.342 -3.935 -14.815 1.00 84.44 175 MET A C 1
ATOM 1397 O O . MET A 1 175 ? 7.167 -4.055 -14.433 1.00 84.44 175 MET A O 1
ATOM 1401 N N . LYS A 1 176 ? 8.699 -3.174 -15.855 1.00 82.69 176 LYS A N 1
ATOM 1402 C CA . LYS A 1 176 ? 7.774 -2.382 -16.657 1.00 82.69 176 LYS A CA 1
ATOM 1403 C C . LYS A 1 176 ? 6.715 -3.274 -17.309 1.00 82.69 176 LYS A C 1
ATOM 1405 O O . LYS A 1 176 ? 6.975 -4.427 -17.646 1.00 82.69 176 LYS A O 1
ATOM 1410 N N . ASP A 1 177 ? 5.512 -2.726 -17.435 1.00 76.31 177 ASP A N 1
ATOM 1411 C CA . ASP A 1 177 ? 4.330 -3.345 -18.045 1.00 76.31 177 ASP A CA 1
ATOM 1412 C C . ASP A 1 177 ? 3.752 -4.539 -17.262 1.00 76.31 177 ASP A C 1
ATOM 1414 O O . ASP A 1 177 ? 2.817 -5.198 -17.714 1.00 76.31 177 ASP A O 1
ATOM 1418 N N . PHE A 1 178 ? 4.273 -4.799 -16.059 1.00 71.31 178 PHE A N 1
ATOM 1419 C CA . PHE A 1 178 ? 3.767 -5.839 -15.161 1.00 71.31 178 PHE A CA 1
ATOM 1420 C C . PHE A 1 178 ? 3.467 -5.316 -13.762 1.00 71.31 178 PHE A C 1
ATOM 1422 O O . PHE A 1 178 ? 2.388 -5.565 -13.227 1.00 71.31 178 PHE A O 1
ATOM 1429 N N . TYR A 1 179 ? 4.422 -4.603 -13.166 1.00 76.81 179 TYR A N 1
ATOM 1430 C CA . TYR A 1 179 ? 4.276 -4.021 -11.827 1.00 76.81 179 TYR A CA 1
ATOM 1431 C C . TYR A 1 179 ? 4.200 -2.517 -11.868 1.00 76.81 179 TYR A C 1
ATOM 1433 O O . TYR A 1 179 ? 3.470 -1.913 -11.085 1.00 76.81 179 TYR A O 1
ATOM 1441 N N . VAL A 1 180 ? 4.961 -1.935 -12.788 1.00 86.44 180 VAL A N 1
ATOM 1442 C CA . VAL A 1 180 ? 5.136 -0.500 -12.909 1.00 86.44 180 VAL A CA 1
ATOM 1443 C C . VAL A 1 180 ? 4.890 -0.083 -14.349 1.00 86.44 180 VAL A C 1
ATOM 1445 O O . VAL A 1 180 ? 5.136 -0.842 -15.288 1.00 86.44 180 VAL A O 1
ATOM 1448 N N . LYS A 1 181 ? 4.410 1.136 -14.530 1.00 90.12 181 LYS A N 1
ATOM 1449 C CA . LYS A 1 181 ? 4.375 1.830 -15.813 1.00 90.12 181 LYS A CA 1
ATOM 1450 C C . LYS A 1 181 ? 5.236 3.081 -15.687 1.00 90.12 181 LYS A C 1
ATOM 1452 O O . LYS A 1 181 ? 5.306 3.689 -14.621 1.00 90.12 181 LYS A O 1
ATOM 1457 N N . LYS A 1 182 ? 5.901 3.447 -16.780 1.00 93.38 182 LYS A N 1
ATOM 1458 C CA . LYS A 1 182 ? 6.636 4.709 -16.883 1.00 93.38 182 LYS A CA 1
ATOM 1459 C C . LYS A 1 182 ? 5.806 5.665 -17.730 1.00 93.38 182 LYS A C 1
ATOM 1461 O O . LYS A 1 182 ? 5.515 5.336 -18.882 1.00 93.38 182 LYS A O 1
ATOM 1466 N N . VAL A 1 183 ? 5.422 6.798 -17.158 1.00 88.88 183 VAL A N 1
ATOM 1467 C CA . VAL A 1 183 ? 4.757 7.900 -17.858 1.00 88.88 183 VAL A CA 1
ATOM 1468 C C . VAL A 1 183 ? 5.742 9.058 -17.855 1.00 88.88 183 VAL A C 1
ATOM 1470 O O . VAL A 1 183 ? 6.099 9.555 -16.793 1.00 88.88 183 VAL A O 1
ATOM 1473 N N . GLU A 1 184 ? 6.233 9.430 -19.038 1.00 87.94 184 GLU A N 1
ATOM 1474 C CA . GLU A 1 184 ? 7.328 10.398 -19.188 1.00 87.94 184 GLU A CA 1
ATOM 1475 C C . GLU A 1 184 ? 8.575 9.975 -18.383 1.00 87.94 184 GLU A C 1
ATOM 1477 O O . GLU A 1 184 ? 9.194 8.954 -18.706 1.00 87.94 184 GLU A O 1
ATOM 1482 N N . GLU A 1 185 ? 8.923 10.718 -17.329 1.00 90.25 185 GLU A N 1
ATOM 1483 C CA . GLU A 1 185 ? 10.048 10.439 -16.427 1.00 90.25 185 GLU A CA 1
ATOM 1484 C C . GLU A 1 185 ? 9.637 9.864 -15.062 1.00 90.25 185 GLU A C 1
ATOM 1486 O O . GLU A 1 185 ? 10.498 9.467 -14.273 1.00 90.25 185 GLU A O 1
ATOM 1491 N N . THR A 1 186 ? 8.334 9.714 -14.825 1.00 94.19 186 THR A N 1
ATOM 1492 C CA . THR A 1 186 ? 7.774 9.194 -13.577 1.00 94.19 186 THR A CA 1
ATOM 1493 C C . THR A 1 186 ? 7.419 7.713 -13.696 1.00 94.19 186 THR A C 1
ATOM 1495 O O . THR A 1 186 ? 6.818 7.259 -14.676 1.00 94.19 186 THR A O 1
ATOM 1498 N N . TYR A 1 187 ? 7.738 6.948 -12.654 1.00 95.88 187 TYR A N 1
ATOM 1499 C CA . TYR A 1 187 ? 7.235 5.593 -12.451 1.00 95.88 187 TYR A CA 1
ATOM 1500 C C . TYR A 1 187 ? 6.017 5.610 -11.528 1.00 95.88 187 TYR A C 1
ATOM 1502 O O . TYR A 1 187 ? 6.028 6.275 -10.498 1.00 95.88 187 TYR A O 1
ATOM 1510 N N . THR A 1 188 ? 5.008 4.826 -11.898 1.00 94.94 188 THR A N 1
ATOM 1511 C CA . THR A 1 188 ? 3.775 4.572 -11.132 1.00 94.94 188 THR A CA 1
ATOM 1512 C C . THR A 1 188 ? 3.482 3.069 -11.162 1.00 94.94 188 THR A C 1
ATOM 1514 O O . THR A 1 188 ? 3.989 2.339 -12.023 1.00 94.94 188 THR A O 1
ATOM 1517 N N . PHE A 1 189 ? 2.651 2.568 -10.260 1.00 90.06 189 PHE A N 1
ATOM 1518 C CA . PHE A 1 189 ? 2.164 1.205 -10.255 1.00 90.06 189 PHE A CA 1
ATOM 1519 C C . PHE A 1 189 ? 1.294 0.988 -11.490 1.00 90.06 189 PHE A C 1
ATOM 1521 O O . PHE A 1 189 ? 0.502 1.827 -11.926 1.00 90.06 189 PHE A O 1
ATOM 1528 N N . TYR A 1 190 ? 1.445 -0.190 -12.082 1.00 82.56 190 TYR A N 1
ATOM 1529 C CA . TYR A 1 190 ? 0.683 -0.552 -13.266 1.00 82.56 190 TYR A CA 1
ATOM 1530 C C . TYR A 1 190 ? -0.801 -0.779 -12.919 1.00 82.56 190 TYR A C 1
ATOM 1532 O O . TYR A 1 190 ? -1.683 -0.371 -13.673 1.00 82.56 190 TYR A O 1
ATOM 1540 N N . HIS A 1 191 ? -1.079 -1.366 -11.747 1.00 79.31 191 HIS A N 1
ATOM 1541 C CA . HIS A 1 191 ? -2.432 -1.585 -11.231 1.00 79.31 191 HIS A CA 1
ATOM 1542 C C . HIS A 1 191 ? -2.545 -1.240 -9.743 1.00 79.31 191 HIS A C 1
ATOM 1544 O O . HIS A 1 191 ? -1.682 -1.629 -8.954 1.00 79.31 191 HIS A O 1
ATOM 1550 N N . ASP A 1 192 ? -3.690 -0.682 -9.341 1.00 80.25 192 ASP A N 1
ATOM 1551 C CA . ASP A 1 192 ? -4.057 -0.416 -7.939 1.00 80.25 192 ASP A CA 1
ATOM 1552 C C . ASP A 1 192 ? -3.902 -1.649 -7.045 1.00 80.25 192 ASP A C 1
ATOM 1554 O O . ASP A 1 192 ? -3.552 -1.548 -5.875 1.00 80.25 192 ASP A O 1
ATOM 1558 N N . PHE A 1 193 ? -4.138 -2.840 -7.601 1.00 76.00 193 PHE A N 1
ATOM 1559 C CA . PHE A 1 193 ? -3.959 -4.090 -6.875 1.00 76.00 193 PHE A CA 1
ATOM 1560 C C . PHE A 1 193 ? -2.483 -4.372 -6.543 1.00 76.00 193 PHE A C 1
ATOM 1562 O O . PHE A 1 193 ? -2.184 -4.842 -5.449 1.00 76.00 193 PHE A O 1
ATOM 1569 N N . VAL A 1 194 ? -1.550 -4.060 -7.452 1.00 78.75 194 VAL A N 1
ATOM 1570 C CA . VAL A 1 194 ? -0.105 -4.185 -7.187 1.00 78.75 194 VAL A CA 1
ATOM 1571 C C . VAL A 1 194 ? 0.301 -3.204 -6.095 1.00 78.75 194 VAL A C 1
ATOM 1573 O O . VAL A 1 194 ? 1.005 -3.596 -5.166 1.00 78.75 194 VAL A O 1
ATOM 1576 N N . MET A 1 195 ? -0.195 -1.966 -6.161 1.00 87.25 195 MET A N 1
ATOM 1577 C CA . MET A 1 195 ? 0.007 -0.973 -5.108 1.00 87.25 195 MET A CA 1
ATOM 1578 C C . MET A 1 195 ? -0.535 -1.475 -3.764 1.00 87.25 195 MET A C 1
ATOM 1580 O O . MET A 1 195 ? 0.175 -1.449 -2.767 1.00 87.25 195 MET A O 1
ATOM 1584 N N . GLU A 1 196 ? -1.764 -1.995 -3.728 1.00 83.81 196 GLU A N 1
ATOM 1585 C CA . GLU A 1 196 ? -2.407 -2.474 -2.501 1.00 83.81 196 GLU A CA 1
ATOM 1586 C C . GLU A 1 196 ? -1.641 -3.637 -1.856 1.00 83.81 196 GLU A C 1
ATOM 1588 O O . GLU A 1 196 ? -1.391 -3.621 -0.647 1.00 83.81 196 GLU A O 1
ATOM 1593 N N . VAL A 1 197 ? -1.206 -4.615 -2.658 1.00 79.94 197 VAL A N 1
ATOM 1594 C CA . VAL A 1 197 ? -0.365 -5.722 -2.183 1.00 79.94 197 VAL A CA 1
ATOM 1595 C C . VAL A 1 197 ? 0.983 -5.199 -1.690 1.00 79.94 197 VAL A C 1
ATOM 1597 O O . VAL A 1 197 ? 1.455 -5.631 -0.636 1.00 79.94 197 VAL A O 1
ATOM 1600 N N . THR A 1 198 ? 1.603 -4.269 -2.419 1.00 86.44 198 THR A N 1
ATOM 1601 C CA . THR A 1 198 ? 2.898 -3.693 -2.033 1.00 86.44 198 THR A CA 1
ATOM 1602 C C . THR A 1 198 ? 2.779 -2.930 -0.717 1.00 86.44 198 THR A C 1
ATOM 1604 O O . THR A 1 198 ? 3.566 -3.189 0.188 1.00 86.44 198 THR A O 1
ATOM 1607 N N . ASN A 1 199 ? 1.759 -2.082 -0.561 1.00 89.81 199 ASN A N 1
ATOM 1608 C CA . ASN A 1 199 ? 1.464 -1.347 0.669 1.00 89.81 199 ASN A CA 1
ATOM 1609 C C . ASN A 1 199 ? 1.242 -2.289 1.851 1.00 89.81 199 ASN A C 1
ATOM 1611 O O . ASN A 1 199 ? 1.764 -2.048 2.936 1.00 89.81 199 ASN A O 1
ATOM 1615 N N . HIS A 1 200 ? 0.501 -3.383 1.653 1.00 84.94 200 HIS A N 1
ATOM 1616 C CA . HIS A 1 200 ? 0.289 -4.368 2.708 1.00 84.94 200 HIS A CA 1
ATOM 1617 C C . HIS A 1 200 ? 1.593 -5.055 3.127 1.00 84.94 200 HIS A C 1
ATOM 1619 O O . HIS A 1 200 ? 1.909 -5.124 4.316 1.00 84.94 200 HIS A O 1
ATOM 1625 N N . VAL A 1 201 ? 2.363 -5.553 2.156 1.00 81.81 201 VAL A N 1
ATOM 1626 C CA . VAL A 1 201 ? 3.637 -6.235 2.415 1.00 81.81 201 VAL A CA 1
ATOM 1627 C C . VAL A 1 201 ? 4.630 -5.279 3.078 1.00 81.81 201 VAL A C 1
ATOM 1629 O O . VAL A 1 201 ? 5.254 -5.639 4.072 1.00 81.81 201 VAL A O 1
ATOM 1632 N N . PHE A 1 202 ? 4.754 -4.058 2.558 1.00 86.44 202 PHE A N 1
ATOM 1633 C CA . PHE A 1 202 ? 5.644 -3.034 3.092 1.00 86.44 202 PHE A CA 1
ATOM 1634 C C . PHE A 1 202 ? 5.220 -2.596 4.494 1.00 86.44 202 PHE A C 1
ATOM 1636 O O . PHE A 1 202 ? 6.035 -2.616 5.408 1.00 86.44 202 PHE A O 1
ATOM 1643 N N . GLY A 1 203 ? 3.941 -2.288 4.700 1.00 87.31 203 GLY A N 1
ATOM 1644 C CA . GLY A 1 203 ? 3.423 -1.834 5.987 1.00 87.31 203 GLY A CA 1
ATOM 1645 C C . GLY A 1 203 ? 3.342 -2.911 7.067 1.00 87.31 203 GLY A C 1
ATOM 1646 O O . GLY A 1 203 ? 3.294 -2.585 8.248 1.00 87.31 203 GLY A O 1
ATOM 1647 N N . THR A 1 204 ? 3.383 -4.191 6.692 1.00 83.00 204 THR A N 1
ATOM 1648 C CA . THR A 1 204 ? 3.575 -5.285 7.655 1.00 83.00 204 THR A CA 1
ATOM 1649 C C . THR A 1 204 ? 5.003 -5.294 8.205 1.00 83.00 204 THR A C 1
ATOM 1651 O O . THR A 1 204 ? 5.201 -5.514 9.400 1.00 83.00 204 THR A O 1
ATOM 1654 N N . ASP A 1 205 ? 5.998 -5.032 7.353 1.00 81.06 205 ASP A N 1
ATOM 1655 C CA . ASP A 1 205 ? 7.407 -4.977 7.755 1.00 81.06 205 ASP A CA 1
ATOM 1656 C C . ASP A 1 205 ? 7.761 -3.642 8.443 1.00 81.06 205 ASP A C 1
ATOM 1658 O O . ASP A 1 205 ? 8.552 -3.618 9.391 1.00 81.06 205 ASP A O 1
ATOM 1662 N N . TYR A 1 206 ? 7.147 -2.547 7.982 1.00 89.00 206 TYR A N 1
ATOM 1663 C CA . TYR A 1 206 ? 7.458 -1.157 8.333 1.00 89.00 206 TYR A CA 1
ATOM 1664 C C . TYR A 1 206 ? 6.174 -0.365 8.665 1.00 89.00 206 TYR A C 1
ATOM 1666 O O . TYR A 1 206 ? 5.720 0.470 7.876 1.00 89.00 206 TYR A O 1
ATOM 1674 N N . PRO A 1 207 ? 5.536 -0.633 9.824 1.00 90.56 207 PRO A N 1
ATOM 1675 C CA . PRO A 1 207 ? 4.228 -0.060 10.140 1.00 90.56 207 PRO A CA 1
ATOM 1676 C C . PRO A 1 207 ? 4.247 1.448 10.409 1.00 90.56 207 PRO A C 1
ATOM 1678 O O . PRO A 1 207 ? 3.226 2.104 10.245 1.00 90.56 207 PRO A O 1
ATOM 1681 N N . LEU A 1 208 ? 5.383 2.008 10.827 1.00 91.31 208 LEU A N 1
ATOM 1682 C CA . LEU A 1 208 ? 5.502 3.454 11.017 1.00 91.31 208 LEU A CA 1
ATOM 1683 C C . LEU A 1 208 ? 5.497 4.161 9.659 1.00 91.31 208 LEU A C 1
ATOM 1685 O O . LEU A 1 208 ? 4.720 5.077 9.421 1.00 91.31 208 LEU A O 1
ATOM 1689 N N . GLU A 1 209 ? 6.314 3.662 8.738 1.00 91.62 209 GLU A N 1
ATOM 1690 C CA . GLU A 1 209 ? 6.463 4.200 7.396 1.00 91.62 209 GLU A CA 1
ATOM 1691 C C . GLU A 1 209 ? 5.140 4.176 6.623 1.00 91.62 209 GLU A C 1
ATOM 1693 O O . GLU A 1 209 ? 4.813 5.145 5.943 1.00 91.62 209 GLU A O 1
ATOM 1698 N N . ILE A 1 210 ? 4.350 3.099 6.735 1.00 92.50 210 ILE A N 1
ATOM 1699 C CA . ILE A 1 210 ? 3.056 3.026 6.041 1.00 92.50 210 ILE A CA 1
ATOM 1700 C C . ILE A 1 210 ? 2.027 3.999 6.627 1.00 92.50 210 ILE A C 1
ATOM 1702 O O . ILE A 1 210 ? 1.230 4.544 5.872 1.00 92.50 210 ILE A O 1
ATOM 1706 N N . VAL A 1 211 ? 2.050 4.256 7.940 1.00 93.88 211 VAL A N 1
ATOM 1707 C CA . VAL A 1 211 ? 1.192 5.277 8.567 1.00 93.88 211 VAL A CA 1
ATOM 1708 C C . VAL A 1 211 ? 1.573 6.674 8.070 1.00 93.88 211 VAL A C 1
ATOM 1710 O O . VAL A 1 211 ? 0.697 7.498 7.831 1.00 93.88 211 VAL A O 1
ATOM 1713 N N . GLU A 1 212 ? 2.866 6.924 7.855 1.00 91.38 212 GLU A N 1
ATOM 1714 C CA . GLU A 1 212 ? 3.378 8.207 7.365 1.00 91.38 212 GLU A CA 1
ATOM 1715 C C . GLU A 1 212 ? 3.096 8.469 5.875 1.00 91.38 212 GLU A C 1
ATOM 1717 O O . GLU A 1 212 ? 2.958 9.628 5.491 1.00 91.38 212 GLU A O 1
ATOM 1722 N N . CYS A 1 213 ? 3.044 7.449 5.010 1.00 89.44 213 CYS A N 1
ATOM 1723 C CA . CYS A 1 213 ? 2.947 7.668 3.555 1.00 89.44 213 CYS A CA 1
ATOM 1724 C C . CYS A 1 213 ? 1.646 7.197 2.900 1.00 89.44 213 CYS A C 1
ATOM 1726 O O . CYS A 1 213 ? 1.267 7.750 1.873 1.00 89.44 213 CYS A O 1
ATOM 1728 N N . ALA A 1 214 ? 0.949 6.200 3.448 1.00 90.62 214 ALA A N 1
ATOM 1729 C CA . ALA A 1 214 ? -0.166 5.598 2.728 1.00 90.62 214 ALA A CA 1
ATOM 1730 C C . ALA A 1 214 ? -1.352 6.555 2.562 1.00 90.62 214 ALA A C 1
ATOM 1732 O O . ALA A 1 214 ? -1.672 7.342 3.454 1.00 90.62 214 ALA A O 1
ATOM 1733 N N . ASP A 1 215 ? -2.068 6.400 1.441 1.00 89.75 215 ASP A N 1
ATOM 1734 C CA . ASP A 1 215 ? -3.359 7.056 1.231 1.00 89.75 215 ASP A CA 1
ATOM 1735 C C . ASP A 1 215 ? -4.288 6.793 2.423 1.00 89.75 215 ASP A C 1
ATOM 1737 O O . ASP A 1 215 ? -4.436 5.663 2.902 1.00 89.75 215 ASP A O 1
ATOM 1741 N N . ILE A 1 216 ? -4.971 7.837 2.876 1.00 90.56 216 ILE A N 1
ATOM 1742 C CA . ILE A 1 216 ? -5.842 7.762 4.047 1.00 90.56 216 ILE A CA 1
ATOM 1743 C C . ILE A 1 216 ? -6.993 6.762 3.862 1.00 90.56 216 ILE A C 1
ATOM 1745 O O . ILE A 1 216 ? -7.424 6.102 4.809 1.00 90.56 216 ILE A O 1
ATOM 1749 N N . GLY A 1 217 ? -7.445 6.565 2.621 1.00 88.81 217 GLY A N 1
ATOM 1750 C CA . GLY A 1 217 ? -8.398 5.527 2.259 1.00 88.81 217 GLY A CA 1
ATOM 1751 C C . GLY A 1 217 ? -7.812 4.121 2.410 1.00 88.81 217 GLY A C 1
ATOM 1752 O O . GLY A 1 217 ? -8.525 3.217 2.852 1.00 88.81 217 GLY A O 1
ATOM 1753 N N . PHE A 1 218 ? -6.528 3.916 2.095 1.00 89.75 218 PHE A N 1
ATOM 1754 C CA . PHE A 1 218 ? -5.828 2.665 2.407 1.00 89.75 218 PHE A CA 1
ATOM 1755 C C . PHE A 1 218 ? -5.753 2.449 3.922 1.00 89.75 218 PHE A C 1
ATOM 1757 O O . PHE A 1 218 ? -6.143 1.376 4.383 1.00 89.75 218 PHE A O 1
ATOM 1764 N N . ILE A 1 219 ? -5.355 3.465 4.699 1.00 91.94 219 ILE A N 1
ATOM 1765 C CA . ILE A 1 219 ? -5.302 3.392 6.170 1.00 91.94 219 ILE A CA 1
ATOM 1766 C C . ILE A 1 219 ? -6.672 2.993 6.735 1.00 91.94 219 ILE A C 1
ATOM 1768 O O . ILE A 1 219 ? -6.780 2.009 7.461 1.00 91.94 219 ILE A O 1
ATOM 1772 N N . LYS A 1 220 ? -7.745 3.679 6.336 1.00 90.06 220 LYS A N 1
ATOM 1773 C CA . LYS A 1 220 ? -9.124 3.363 6.742 1.00 90.06 220 LYS A CA 1
ATOM 1774 C C . LYS A 1 220 ? -9.526 1.917 6.447 1.00 90.06 220 LYS A C 1
ATOM 1776 O O . LYS A 1 220 ? -10.217 1.295 7.252 1.00 90.06 220 LYS A O 1
ATOM 1781 N N . ARG A 1 221 ? -9.163 1.397 5.269 1.00 86.69 221 ARG A N 1
ATOM 1782 C CA . ARG A 1 221 ? -9.570 0.052 4.830 1.00 86.69 221 ARG A CA 1
ATOM 1783 C C . ARG A 1 221 ? -8.723 -1.053 5.452 1.00 86.69 221 ARG A C 1
ATOM 1785 O O . ARG A 1 221 ? -9.256 -2.123 5.731 1.00 86.69 221 ARG A O 1
ATOM 1792 N N . ARG A 1 222 ? -7.419 -0.822 5.612 1.00 86.50 222 ARG A N 1
ATOM 1793 C CA . ARG A 1 222 ? -6.428 -1.880 5.840 1.00 86.50 222 ARG A CA 1
ATOM 1794 C C . ARG A 1 222 ? -5.666 -1.750 7.152 1.00 86.50 222 ARG A C 1
ATOM 1796 O O . ARG A 1 222 ? -5.047 -2.724 7.544 1.00 86.50 222 ARG A O 1
ATOM 1803 N N . VAL A 1 223 ? -5.710 -0.629 7.863 1.00 89.44 223 VAL A N 1
ATOM 1804 C CA . VAL A 1 223 ? -4.982 -0.462 9.132 1.00 89.44 223 VAL A CA 1
ATOM 1805 C C . VAL A 1 223 ? -5.946 -0.585 10.313 1.00 89.44 223 VAL A C 1
ATOM 1807 O O . VAL A 1 223 ? -7.011 0.031 10.324 1.00 89.44 223 VAL A O 1
ATOM 1810 N N . LYS A 1 224 ? -5.584 -1.394 11.316 1.00 87.81 224 LYS A N 1
ATOM 1811 C CA . LYS A 1 224 ? -6.352 -1.568 12.562 1.00 87.81 224 LYS A CA 1
ATOM 1812 C C . LYS A 1 224 ? -5.442 -1.519 13.786 1.00 87.81 224 LYS A C 1
ATOM 1814 O O . LYS A 1 224 ? -4.299 -1.953 13.720 1.00 87.81 224 LYS A O 1
ATOM 1819 N N . ILE A 1 225 ? -5.969 -1.046 14.914 1.00 87.38 225 ILE A N 1
ATOM 1820 C CA . ILE A 1 225 ? -5.286 -1.083 16.217 1.00 87.38 225 ILE A CA 1
ATOM 1821 C C . ILE A 1 225 ? -5.690 -2.349 16.974 1.00 87.38 225 ILE A C 1
ATOM 1823 O O . ILE A 1 225 ? -6.879 -2.665 17.059 1.00 87.38 225 ILE A O 1
ATOM 1827 N N . GLY A 1 22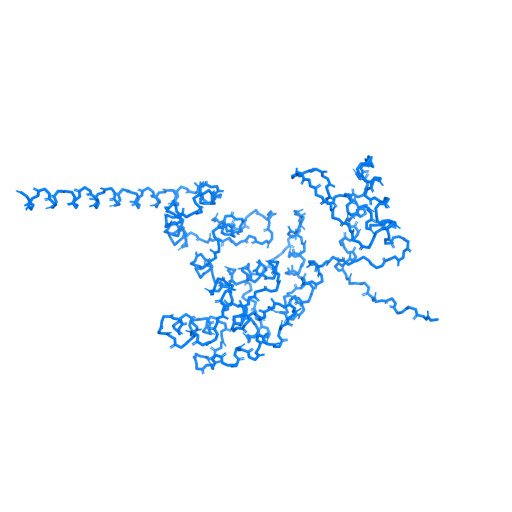6 ? -4.713 -3.022 17.579 1.00 76.75 226 GLY A N 1
ATOM 1828 C CA . GLY A 1 226 ? -4.943 -4.084 18.556 1.00 76.75 226 GLY A CA 1
ATOM 1829 C C . GLY A 1 226 ? -4.254 -5.402 18.218 1.00 76.75 226 GLY A C 1
ATOM 1830 O O . GLY A 1 226 ? -3.488 -5.512 17.260 1.00 76.75 226 GLY A O 1
ATOM 1831 N N . ASN A 1 227 ? -4.536 -6.414 19.040 1.00 61.47 227 ASN A N 1
ATOM 1832 C CA . ASN A 1 227 ? -3.947 -7.740 18.893 1.00 61.47 227 ASN A CA 1
ATOM 1833 C C . ASN A 1 227 ? -4.586 -8.532 17.747 1.00 61.47 227 ASN A C 1
ATOM 1835 O O . ASN A 1 227 ? -5.759 -8.368 17.403 1.00 61.47 227 ASN A O 1
ATOM 1839 N N . PHE A 1 228 ? -3.775 -9.419 17.173 1.00 59.00 228 PHE A N 1
ATOM 1840 C CA . PHE A 1 228 ? -4.058 -10.244 16.000 1.00 59.00 228 PHE A CA 1
ATOM 1841 C C . PHE A 1 228 ? -5.041 -11.395 16.314 1.00 59.00 228 PHE A C 1
ATOM 1843 O O . PHE A 1 228 ? -4.783 -12.544 15.977 1.00 59.00 228 PHE A O 1
ATOM 1850 N N . ASP A 1 229 ? -6.162 -11.112 16.980 1.00 50.06 229 ASP A N 1
ATOM 1851 C CA . ASP A 1 229 ? -7.027 -12.157 17.552 1.00 50.06 229 ASP A CA 1
ATOM 1852 C C . ASP A 1 229 ? -8.297 -12.427 16.728 1.00 50.06 229 ASP A C 1
ATOM 1854 O O . ASP A 1 229 ? -9.022 -13.388 16.987 1.00 50.06 229 ASP A O 1
ATOM 1858 N N . LYS A 1 230 ? -8.579 -11.617 15.697 1.00 50.00 230 LYS A N 1
ATOM 1859 C CA . LYS A 1 230 ? -9.735 -11.807 14.803 1.00 50.00 230 LYS A CA 1
ATOM 1860 C C . LYS A 1 230 ? -9.330 -11.647 13.342 1.00 50.00 230 LYS A C 1
ATOM 1862 O O . LYS A 1 230 ? -9.243 -10.536 12.824 1.00 50.00 230 LYS A O 1
ATOM 1867 N N . HIS A 1 231 ? -9.060 -12.785 12.708 1.00 52.50 231 HIS A N 1
ATOM 1868 C CA . HIS A 1 231 ? -8.759 -12.911 11.286 1.00 52.50 231 HIS A CA 1
ATOM 1869 C C . HIS A 1 231 ? -10.033 -12.751 10.461 1.00 52.50 231 HIS A C 1
ATOM 1871 O O . HIS A 1 231 ? -10.758 -13.722 10.286 1.00 52.50 231 HIS A O 1
ATOM 1877 N N . ASP A 1 232 ? -10.290 -11.547 9.957 1.00 52.12 232 ASP A N 1
ATOM 1878 C CA . ASP A 1 232 ? -11.420 -11.331 9.041 1.00 52.12 232 ASP A CA 1
ATOM 1879 C C . ASP A 1 232 ? -10.977 -10.789 7.673 1.00 52.12 232 ASP A C 1
ATOM 1881 O O . ASP A 1 232 ? -11.638 -11.009 6.666 1.00 52.12 232 ASP A O 1
ATOM 1885 N N . ASP A 1 233 ? -9.800 -10.161 7.587 1.00 55.66 233 ASP A N 1
ATOM 1886 C CA . ASP A 1 233 ? -9.273 -9.626 6.334 1.00 55.66 233 ASP A CA 1
ATOM 1887 C C . ASP A 1 233 ? -7.755 -9.814 6.266 1.00 55.66 233 ASP A C 1
ATOM 1889 O O . ASP A 1 233 ? -7.012 -9.490 7.192 1.00 55.66 233 ASP A O 1
ATOM 1893 N N . SER A 1 234 ? -7.292 -10.387 5.164 1.00 62.44 234 SER A N 1
ATOM 1894 C CA . SER A 1 234 ? -5.919 -10.849 5.016 1.00 62.44 234 SER A CA 1
ATOM 1895 C C . SER A 1 234 ? -4.964 -9.763 4.464 1.00 62.44 234 SER A C 1
ATOM 1897 O O . SER A 1 234 ? -3.752 -9.953 4.498 1.00 62.44 234 SER A O 1
ATOM 1899 N N . PHE A 1 235 ? -5.483 -8.577 4.102 1.00 67.81 235 PHE A N 1
ATOM 1900 C CA . PHE A 1 235 ? -4.671 -7.367 3.891 1.00 67.81 235 PHE A CA 1
ATOM 1901 C C . PHE A 1 235 ? -4.679 -6.402 5.088 1.00 67.81 235 PHE A C 1
ATOM 1903 O O . PHE A 1 235 ? -4.200 -5.273 4.969 1.00 67.81 235 PHE A O 1
ATOM 1910 N N . THR A 1 236 ? -5.196 -6.809 6.252 1.00 79.31 236 THR A N 1
ATOM 1911 C CA . THR A 1 236 ? -5.158 -5.937 7.432 1.00 79.31 236 THR A CA 1
ATOM 1912 C C . THR A 1 236 ? -3.747 -5.870 8.030 1.00 79.31 236 THR A C 1
ATOM 1914 O O . THR A 1 236 ? -3.162 -6.889 8.395 1.00 79.31 236 THR A O 1
ATOM 1917 N N . ILE A 1 237 ? -3.227 -4.656 8.178 1.00 83.94 237 ILE A N 1
ATOM 1918 C CA . ILE A 1 237 ? -2.040 -4.314 8.956 1.00 83.94 237 ILE A CA 1
ATOM 1919 C C . ILE A 1 237 ? -2.500 -3.997 10.380 1.00 83.94 237 ILE A C 1
ATOM 1921 O O . ILE A 1 237 ? -3.270 -3.060 10.604 1.00 83.94 237 ILE A O 1
ATOM 1925 N N . TYR A 1 238 ? -2.031 -4.784 11.345 1.00 85.62 238 TYR A N 1
ATOM 1926 C CA . TYR A 1 238 ? -2.327 -4.567 12.759 1.00 85.62 238 TYR A CA 1
ATOM 1927 C C . TYR A 1 238 ? -1.213 -3.753 13.404 1.00 85.62 238 TYR A C 1
ATOM 1929 O O . TYR A 1 238 ? -0.057 -4.178 13.448 1.00 85.62 238 TYR A O 1
ATOM 1937 N N . LEU A 1 239 ? -1.575 -2.586 13.922 1.00 87.62 239 LEU A N 1
ATOM 1938 C CA . LEU A 1 239 ? -0.684 -1.724 14.674 1.00 87.62 239 LEU A CA 1
ATOM 1939 C C . LEU A 1 239 ? -0.722 -2.089 16.154 1.00 87.62 239 LEU A C 1
ATOM 1941 O O . LEU A 1 239 ? -1.782 -2.155 16.781 1.00 87.62 239 LEU A O 1
ATOM 1945 N N . ASN A 1 240 ? 0.472 -2.288 16.706 1.00 85.12 240 ASN A N 1
ATOM 1946 C CA . ASN A 1 240 ? 0.687 -2.329 18.145 1.00 85.12 240 ASN A CA 1
ATOM 1947 C C . ASN A 1 240 ? 0.450 -0.932 18.744 1.00 85.12 240 ASN A C 1
ATOM 1949 O O . ASN A 1 240 ? 0.717 0.075 18.088 1.00 85.12 240 ASN A O 1
ATOM 1953 N N . ASP A 1 241 ? 0.029 -0.893 20.005 1.00 86.56 241 ASP A N 1
ATOM 1954 C CA . ASP A 1 241 ? -0.176 0.309 20.814 1.00 86.56 241 ASP A CA 1
ATOM 1955 C C . ASP A 1 241 ? 0.924 1.373 20.685 1.00 86.56 241 ASP A C 1
ATOM 1957 O O . ASP A 1 241 ? 0.616 2.561 20.699 1.00 86.56 241 ASP A O 1
ATOM 1961 N N . LYS A 1 242 ? 2.188 0.975 20.487 1.00 90.25 242 LYS A N 1
ATOM 1962 C CA . LYS A 1 242 ? 3.305 1.918 20.290 1.00 90.25 242 LYS A CA 1
ATOM 1963 C C . LYS A 1 242 ? 3.196 2.819 19.048 1.00 90.25 242 LYS A C 1
ATOM 1965 O O . LYS A 1 242 ? 3.951 3.773 18.957 1.00 90.25 242 LYS A O 1
ATOM 1970 N N . TYR A 1 243 ? 2.328 2.496 18.088 1.00 91.06 243 TYR A N 1
ATOM 1971 C CA . TYR A 1 243 ? 2.109 3.286 16.867 1.00 91.06 243 TYR A CA 1
ATOM 1972 C C . TYR A 1 243 ? 0.796 4.083 16.899 1.00 91.06 243 TYR A C 1
ATOM 1974 O O . TYR A 1 243 ? 0.445 4.724 15.911 1.00 91.06 243 TYR A O 1
ATOM 1982 N N . ILE A 1 244 ? 0.035 4.017 18.001 1.00 91.50 244 ILE A N 1
ATOM 1983 C CA . ILE A 1 244 ? -1.255 4.716 18.116 1.00 91.50 244 ILE A CA 1
ATOM 1984 C C . ILE A 1 244 ? -1.064 6.231 18.034 1.00 91.50 244 ILE A C 1
ATOM 1986 O O . ILE A 1 244 ? -1.877 6.895 17.402 1.00 91.50 244 ILE A O 1
ATOM 1990 N N . GLU A 1 245 ? -0.001 6.757 18.641 1.00 92.44 245 GLU A N 1
ATOM 1991 C CA . GLU A 1 245 ? 0.323 8.186 18.626 1.00 92.44 245 GLU A CA 1
ATOM 1992 C C . GLU A 1 245 ? 0.573 8.680 17.199 1.00 92.44 245 GLU A C 1
ATOM 1994 O O . GLU A 1 245 ? -0.150 9.552 16.727 1.00 92.44 245 GLU A O 1
ATOM 1999 N N . ASN A 1 246 ? 1.451 8.003 16.450 1.00 94.81 246 ASN A N 1
ATOM 2000 C CA . ASN A 1 246 ? 1.719 8.329 15.045 1.00 94.81 246 ASN A CA 1
ATOM 2001 C C . ASN A 1 246 ? 0.458 8.258 14.170 1.00 94.81 246 ASN A C 1
ATOM 2003 O O . ASN A 1 246 ? 0.253 9.090 13.286 1.00 94.81 246 ASN A O 1
ATOM 2007 N N . LEU A 1 247 ? -0.404 7.259 14.398 1.00 94.62 247 LEU A N 1
ATOM 2008 C CA . LEU A 1 247 ? -1.671 7.162 13.674 1.00 94.62 247 LEU A CA 1
ATOM 2009 C C . LEU A 1 247 ? -2.632 8.296 14.063 1.00 94.62 247 LEU A C 1
ATOM 2011 O O . LEU A 1 247 ? -3.350 8.800 13.202 1.00 94.62 247 LEU A O 1
ATOM 2015 N N . GLY A 1 248 ? -2.658 8.683 15.339 1.00 93.50 248 GLY A N 1
ATOM 2016 C CA . GLY A 1 248 ? -3.451 9.797 15.854 1.00 93.50 248 GLY A CA 1
ATOM 2017 C C . GLY A 1 248 ? -3.046 11.121 15.217 1.00 93.50 248 GLY A C 1
ATOM 2018 O O . GLY A 1 248 ? -3.898 11.779 14.627 1.00 93.50 248 GLY A O 1
ATOM 2019 N N . GLU A 1 249 ? -1.754 11.454 15.245 1.00 92.12 249 GLU A N 1
ATOM 2020 C CA . GLU A 1 249 ? -1.188 12.645 14.592 1.00 92.12 249 GLU A CA 1
ATOM 2021 C C . GLU A 1 249 ? -1.528 12.678 13.097 1.00 92.12 249 GLU A C 1
ATOM 2023 O O . GLU A 1 249 ? -2.003 13.689 12.565 1.00 92.12 249 GLU A O 1
ATOM 2028 N N . ARG A 1 250 ? -1.357 11.541 12.407 1.00 93.44 250 ARG A N 1
ATOM 2029 C CA . ARG A 1 250 ? -1.685 11.445 10.983 1.00 93.44 250 ARG A CA 1
ATOM 2030 C C . ARG A 1 250 ? -3.166 11.697 10.712 1.00 93.44 250 ARG A C 1
ATOM 2032 O O . ARG A 1 250 ? -3.497 12.472 9.819 1.00 93.44 250 ARG A O 1
ATOM 2039 N N . LEU A 1 251 ? -4.060 11.041 11.452 1.00 93.19 251 LEU A N 1
ATOM 2040 C CA . LEU A 1 251 ? -5.505 11.220 11.286 1.00 93.19 251 LEU A CA 1
ATOM 2041 C C . LEU A 1 251 ? -5.944 12.643 11.632 1.00 93.19 251 LEU A C 1
ATOM 2043 O O . LEU A 1 251 ? -6.824 13.172 10.962 1.00 93.19 251 LEU A O 1
ATOM 2047 N N . PHE A 1 252 ? -5.329 13.259 12.641 1.00 91.75 252 PHE A N 1
ATOM 2048 C CA . PHE A 1 252 ? -5.592 14.642 13.016 1.00 91.75 252 PHE A CA 1
ATOM 2049 C C . PHE A 1 252 ? -5.231 15.612 11.889 1.00 91.75 252 PHE A C 1
ATOM 2051 O O . PHE A 1 252 ? -6.028 16.473 11.535 1.00 91.75 252 PHE A O 1
ATOM 2058 N N . THR A 1 253 ? -4.066 15.416 11.269 1.00 90.12 253 THR A N 1
ATOM 2059 C CA . THR A 1 253 ? -3.607 16.244 10.145 1.00 90.12 253 THR A CA 1
ATOM 2060 C C . THR A 1 253 ? -4.585 16.157 8.970 1.00 90.12 253 THR A C 1
ATOM 2062 O O . THR A 1 253 ? -4.978 17.164 8.388 1.00 90.12 253 THR A O 1
ATOM 2065 N N . GLU A 1 254 ? -5.044 14.945 8.658 1.00 90.69 254 GLU A N 1
ATOM 2066 C CA . GLU A 1 254 ? -5.990 14.681 7.568 1.00 90.69 254 GLU A CA 1
ATOM 2067 C C . GLU A 1 254 ? -7.423 15.137 7.886 1.00 90.69 254 GLU A C 1
ATOM 2069 O O . GLU A 1 254 ? -8.235 15.303 6.973 1.00 90.69 254 GLU A O 1
ATOM 2074 N N . LEU A 1 255 ? -7.755 15.356 9.164 1.00 88.31 255 LEU A N 1
ATOM 2075 C CA . LEU A 1 255 ? -9.073 15.831 9.592 1.00 88.31 255 LEU A CA 1
ATOM 2076 C C . LEU A 1 255 ? -9.386 17.209 8.995 1.00 88.31 255 LEU A C 1
ATOM 2078 O O . LEU A 1 255 ? -10.531 17.482 8.646 1.00 88.31 255 LEU A O 1
ATOM 2082 N N . PHE A 1 256 ? -8.366 18.048 8.830 1.00 84.38 256 PHE A N 1
ATOM 2083 C CA . PHE A 1 256 ? -8.484 19.377 8.228 1.00 84.38 256 PHE A CA 1
ATOM 2084 C C . PHE A 1 256 ? -8.121 19.391 6.734 1.00 84.38 256 PHE A C 1
ATOM 2086 O O . PHE A 1 256 ? -8.058 20.456 6.122 1.00 84.38 256 PHE A O 1
ATOM 2093 N N . GLY A 1 257 ? -7.888 18.215 6.143 1.00 84.12 257 GLY A N 1
ATOM 2094 C CA . GLY A 1 257 ? -7.585 18.042 4.726 1.00 84.12 257 GLY A CA 1
ATOM 2095 C C . GLY A 1 257 ? -8.810 17.720 3.864 1.00 84.12 257 GLY A C 1
ATOM 2096 O O . GLY A 1 257 ? -9.948 17.625 4.325 1.00 84.12 257 GLY A O 1
ATOM 2097 N N . GLU A 1 258 ? -8.569 17.473 2.575 1.00 82.62 258 GLU A N 1
ATOM 2098 C CA . GLU A 1 258 ? -9.615 17.170 1.580 1.00 82.62 258 GLU A CA 1
ATOM 2099 C C . GLU A 1 258 ? -10.316 15.817 1.809 1.00 82.62 258 GLU A C 1
ATOM 2101 O O . GLU A 1 258 ? -11.361 15.527 1.221 1.00 82.62 258 GLU A O 1
ATOM 2106 N N . ARG A 1 259 ? -9.750 14.960 2.665 1.00 82.31 259 ARG A N 1
ATOM 2107 C CA . ARG A 1 259 ? -10.189 13.575 2.877 1.00 82.31 259 ARG A CA 1
ATOM 2108 C C . ARG A 1 259 ? -10.825 13.345 4.252 1.00 82.31 259 ARG A C 1
ATOM 2110 O O . ARG A 1 259 ? -10.842 12.213 4.739 1.00 82.31 259 ARG A O 1
ATOM 2117 N N . LEU A 1 260 ? -11.447 14.377 4.831 1.00 86.19 260 LEU A N 1
ATOM 2118 C CA . LEU A 1 260 ? -12.181 14.325 6.108 1.00 86.19 260 LEU A CA 1
ATOM 2119 C C . LEU A 1 260 ? -13.076 13.078 6.253 1.00 86.19 260 LEU A C 1
ATOM 2121 O O . LEU A 1 260 ? -13.072 12.414 7.287 1.00 86.19 260 LEU A O 1
ATOM 2125 N N . ILE A 1 261 ? -13.837 12.722 5.212 1.00 83.38 261 ILE A N 1
ATOM 2126 C CA . ILE A 1 261 ? -14.769 11.580 5.250 1.00 83.38 261 ILE A CA 1
ATOM 2127 C C . ILE A 1 261 ? -14.042 10.242 5.442 1.00 83.38 261 ILE A C 1
ATOM 2129 O O . ILE A 1 261 ? -14.582 9.318 6.055 1.00 83.38 261 ILE A O 1
ATOM 2133 N N . ASP A 1 262 ? -12.816 10.105 4.942 1.00 85.69 262 ASP A N 1
ATOM 2134 C CA . ASP A 1 262 ? -12.024 8.901 5.178 1.00 85.69 262 ASP A CA 1
ATOM 2135 C C . ASP A 1 262 ? -11.478 8.841 6.605 1.00 85.69 262 ASP A C 1
ATOM 2137 O O . ASP A 1 262 ? -11.446 7.757 7.189 1.00 85.69 262 ASP A O 1
ATOM 2141 N N . VAL A 1 263 ? -11.154 9.989 7.200 1.00 88.19 263 VAL A N 1
ATOM 2142 C CA . VAL A 1 263 ? -10.762 10.076 8.611 1.00 88.19 263 VAL A CA 1
ATOM 2143 C C . VAL A 1 263 ? -11.936 9.719 9.518 1.00 88.19 263 VAL A C 1
ATOM 2145 O O . VAL A 1 263 ? -11.835 8.775 10.295 1.00 88.19 263 VAL A O 1
ATOM 2148 N N . VAL A 1 264 ? -13.077 10.402 9.382 1.00 86.06 264 VAL A N 1
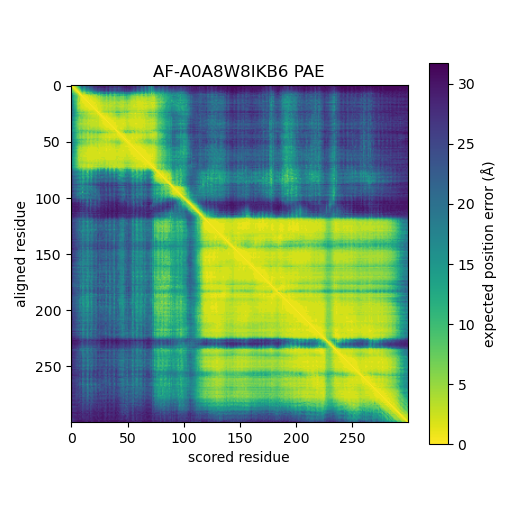ATOM 2149 C CA . VAL A 1 264 ? -14.250 10.233 10.266 1.00 86.06 264 VAL A CA 1
ATOM 2150 C C . VAL A 1 264 ? -14.827 8.815 10.202 1.00 86.06 264 VAL A C 1
ATOM 2152 O O . VAL A 1 264 ? -15.348 8.298 11.189 1.00 86.06 264 VAL A O 1
ATOM 2155 N N . LEU A 1 265 ? -14.717 8.152 9.049 1.00 85.50 265 LEU A N 1
ATOM 2156 C CA . LEU A 1 265 ? -15.167 6.771 8.868 1.00 85.50 265 LEU A CA 1
ATOM 2157 C C . LEU A 1 265 ? -14.080 5.729 9.179 1.00 85.50 265 LEU A C 1
ATOM 2159 O O . LEU A 1 265 ? -14.286 4.543 8.903 1.00 85.50 265 LEU A O 1
ATOM 2163 N N . ASN A 1 266 ? -12.927 6.133 9.717 1.00 86.38 266 ASN A N 1
ATOM 2164 C CA . ASN A 1 266 ? -11.850 5.215 10.057 1.00 86.38 266 ASN A CA 1
ATOM 2165 C C . ASN A 1 266 ? -12.231 4.354 11.280 1.00 86.38 266 ASN A C 1
ATOM 2167 O O . ASN A 1 266 ? -12.485 4.896 12.361 1.00 86.38 266 ASN A O 1
ATOM 2171 N N . PRO A 1 267 ? -12.236 3.009 11.170 1.00 85.25 267 PRO A N 1
ATOM 2172 C CA . PRO A 1 267 ? -12.592 2.127 12.283 1.00 85.25 267 PRO A CA 1
ATOM 2173 C C . PRO A 1 267 ? -11.721 2.303 13.535 1.00 85.25 267 PRO A C 1
ATOM 2175 O O . PRO A 1 267 ? -12.184 2.010 14.640 1.00 85.25 267 PRO A O 1
ATOM 2178 N N . CYS A 1 268 ? -10.484 2.790 13.383 1.00 88.19 268 CYS A N 1
ATOM 2179 C CA . CYS A 1 268 ? -9.563 3.047 14.490 1.00 88.19 268 CYS A CA 1
ATOM 2180 C C . CYS A 1 268 ? -10.039 4.165 15.427 1.00 88.19 268 CYS A C 1
ATOM 2182 O O . CYS A 1 268 ? -9.642 4.171 16.589 1.00 88.19 268 CYS A O 1
ATOM 2184 N N . LEU A 1 269 ? -10.954 5.041 14.990 1.00 88.50 269 LEU A N 1
ATOM 2185 C CA . LEU A 1 269 ? -11.581 6.058 15.847 1.00 88.50 269 LEU A CA 1
ATOM 2186 C C . LEU A 1 269 ? -12.494 5.470 16.936 1.00 88.50 269 LEU A C 1
ATOM 2188 O O . LEU A 1 269 ? -12.999 6.198 17.781 1.00 88.50 269 LEU A O 1
ATOM 2192 N N . ARG A 1 270 ? -12.714 4.150 16.952 1.00 85.56 270 ARG A N 1
ATOM 2193 C CA . ARG A 1 270 ? -13.360 3.459 18.081 1.00 85.56 270 ARG A CA 1
ATOM 2194 C C . ARG A 1 270 ? -12.399 3.187 19.241 1.00 85.56 270 ARG A C 1
ATOM 2196 O O . ARG A 1 270 ? -12.841 2.754 20.298 1.00 85.56 270 ARG A O 1
ATOM 2203 N N . ASN A 1 271 ? -11.096 3.376 19.038 1.00 88.69 271 ASN A N 1
ATOM 2204 C CA . ASN A 1 271 ? -10.089 3.173 20.069 1.00 88.69 271 ASN A CA 1
ATOM 2205 C C . ASN A 1 271 ? -10.001 4.405 20.983 1.00 88.69 271 ASN A C 1
ATOM 2207 O O . ASN A 1 271 ? -9.688 5.503 20.527 1.00 88.69 271 ASN A O 1
ATOM 2211 N N . GLU A 1 272 ? -10.229 4.211 22.282 1.00 88.69 272 GLU A N 1
ATOM 2212 C CA . GLU A 1 272 ? -10.261 5.300 23.268 1.00 88.69 272 GLU A CA 1
ATOM 2213 C C . GLU A 1 272 ? -8.938 6.065 23.380 1.00 88.69 272 GLU A C 1
ATOM 2215 O O . GLU A 1 272 ? -8.953 7.287 23.536 1.00 88.69 272 GLU A O 1
ATOM 2220 N N . LYS A 1 273 ? -7.791 5.380 23.252 1.00 90.31 273 LYS A N 1
ATOM 2221 C CA . LYS A 1 273 ? -6.475 6.038 23.295 1.00 90.31 273 LYS A CA 1
ATOM 2222 C C . LYS A 1 273 ? -6.323 6.992 22.116 1.00 90.31 273 LYS A C 1
ATOM 2224 O O . LYS A 1 273 ? -5.926 8.136 22.303 1.00 90.31 273 LYS A O 1
ATOM 2229 N N . LEU A 1 274 ? -6.708 6.543 20.921 1.00 90.88 274 LEU A N 1
ATOM 2230 C CA . LEU A 1 274 ? -6.620 7.361 19.716 1.00 90.88 274 LEU A CA 1
ATOM 2231 C C . LEU A 1 274 ? -7.577 8.560 19.769 1.00 90.88 274 LEU A C 1
ATOM 2233 O O . LEU A 1 274 ? -7.175 9.676 19.461 1.00 90.88 274 LEU A O 1
ATOM 2237 N N . VAL A 1 275 ? -8.815 8.365 20.234 1.00 89.81 275 VAL A N 1
ATOM 2238 C CA . VAL A 1 275 ? -9.764 9.473 20.454 1.00 89.81 275 VAL A CA 1
ATOM 2239 C C . VAL A 1 275 ? -9.223 10.484 21.467 1.00 89.81 275 VAL A C 1
ATOM 2241 O O . VAL A 1 275 ? -9.429 11.684 21.305 1.00 89.81 275 VAL A O 1
ATOM 2244 N N . THR A 1 276 ? -8.531 10.017 22.507 1.00 91.75 276 THR A N 1
ATOM 2245 C CA . THR A 1 276 ? -7.913 10.898 23.508 1.00 91.75 276 THR A CA 1
ATOM 2246 C C . THR A 1 276 ? -6.821 11.763 22.887 1.00 91.75 276 THR A C 1
ATOM 2248 O O . THR A 1 276 ? -6.819 12.963 23.128 1.00 91.75 276 THR A O 1
ATOM 2251 N N . ILE A 1 277 ? -5.964 11.193 22.032 1.00 90.88 277 ILE A N 1
ATOM 2252 C CA . ILE A 1 277 ? -4.943 11.951 21.288 1.00 90.88 277 ILE A CA 1
ATOM 2253 C C . ILE A 1 277 ? -5.597 13.055 20.452 1.00 90.88 277 ILE A C 1
ATOM 2255 O O . ILE A 1 277 ? -5.253 14.219 20.615 1.00 90.88 277 ILE A O 1
ATOM 2259 N N . LEU A 1 278 ? -6.616 12.725 19.650 1.00 90.06 278 LEU A N 1
ATOM 2260 C CA . LEU A 1 278 ? -7.305 13.720 18.816 1.00 90.06 278 LEU A CA 1
ATOM 2261 C C . LEU A 1 278 ? -7.925 14.863 19.638 1.00 90.06 278 LEU A C 1
ATOM 2263 O O . LEU A 1 278 ? -7.885 16.020 19.221 1.00 90.06 278 LEU A O 1
ATOM 2267 N N . LYS A 1 279 ? -8.489 14.558 20.814 1.00 88.75 279 LYS A N 1
ATOM 2268 C CA . LYS A 1 279 ? -9.022 15.581 21.728 1.00 88.75 279 LYS A CA 1
ATOM 2269 C C . LYS A 1 279 ? -7.921 16.488 22.270 1.00 88.75 279 LYS A C 1
ATOM 2271 O O . LYS A 1 279 ? -8.109 17.698 22.293 1.00 88.75 279 LYS A O 1
ATOM 2276 N N . THR A 1 280 ? -6.800 15.913 22.699 1.00 90.06 280 THR A N 1
ATOM 2277 C CA . THR A 1 280 ? -5.660 16.679 23.217 1.00 90.06 280 THR A CA 1
ATOM 2278 C C . THR A 1 280 ? -5.099 17.616 22.153 1.00 90.06 280 THR A C 1
ATOM 2280 O O . THR A 1 280 ? -4.902 18.791 22.441 1.00 90.06 280 THR A O 1
ATOM 2283 N N . GLU A 1 281 ? -4.918 17.138 20.920 1.00 87.62 281 GLU A N 1
ATOM 2284 C CA . GLU A 1 281 ? -4.459 17.970 19.798 1.00 87.62 281 GLU A CA 1
ATOM 2285 C C . GLU A 1 281 ? -5.425 19.129 19.512 1.00 87.62 281 GLU A C 1
ATOM 2287 O O . GLU A 1 281 ? -5.007 20.272 19.337 1.00 87.62 281 GLU A O 1
ATOM 2292 N N . THR A 1 282 ? -6.736 18.867 19.564 1.00 85.50 282 THR A N 1
ATOM 2293 C CA . THR A 1 282 ? -7.763 19.907 19.380 1.00 85.50 282 THR A CA 1
ATOM 2294 C C . THR A 1 282 ? -7.659 20.998 20.453 1.00 85.50 282 THR A C 1
ATOM 2296 O O . THR A 1 282 ? -7.627 22.180 20.122 1.00 85.50 282 THR A O 1
ATOM 2299 N N . ILE A 1 283 ? -7.539 20.613 21.730 1.00 86.19 283 ILE A N 1
ATOM 2300 C CA . ILE A 1 283 ? -7.397 21.554 22.857 1.00 86.19 283 ILE A CA 1
ATOM 2301 C C . ILE A 1 283 ? -6.100 22.365 22.736 1.00 86.19 283 ILE A C 1
ATOM 2303 O O . ILE A 1 283 ? -6.080 23.558 23.037 1.00 86.19 283 ILE A O 1
ATOM 2307 N N . THR A 1 284 ? -5.005 21.736 22.304 1.00 84.69 284 THR A N 1
ATOM 2308 C CA . THR A 1 284 ? -3.726 22.424 22.091 1.00 84.69 284 THR A CA 1
ATOM 2309 C C . THR A 1 284 ? -3.869 23.542 21.061 1.00 84.69 284 THR A C 1
ATOM 2311 O O . THR A 1 284 ? -3.415 24.654 21.326 1.00 84.69 284 THR A O 1
ATOM 2314 N N . ILE A 1 285 ? -4.551 23.289 19.939 1.00 82.62 285 ILE A N 1
ATOM 2315 C CA . ILE A 1 285 ? -4.813 24.320 18.924 1.00 82.62 285 ILE A CA 1
ATOM 2316 C C . ILE A 1 285 ? -5.733 25.417 19.466 1.00 82.62 285 ILE A C 1
ATOM 2318 O O . ILE A 1 285 ? -5.435 26.593 19.282 1.00 82.62 285 ILE A O 1
ATOM 2322 N N . GLU A 1 286 ? -6.817 25.069 20.165 1.00 79.06 286 GLU A N 1
ATOM 2323 C CA . GLU A 1 286 ? -7.725 26.066 20.757 1.00 79.06 286 GLU A CA 1
ATOM 2324 C C . GLU A 1 286 ? -6.979 27.028 21.696 1.00 79.06 286 GLU A C 1
ATOM 2326 O O . GLU A 1 286 ? -7.171 28.243 21.627 1.00 79.06 286 GLU A O 1
ATOM 2331 N N . ASN A 1 287 ? -6.070 26.500 22.520 1.00 80.12 287 ASN A N 1
ATOM 2332 C CA . ASN A 1 287 ? -5.236 27.311 23.405 1.00 80.12 287 ASN A CA 1
ATOM 2333 C C . ASN A 1 287 ? -4.219 28.171 22.637 1.00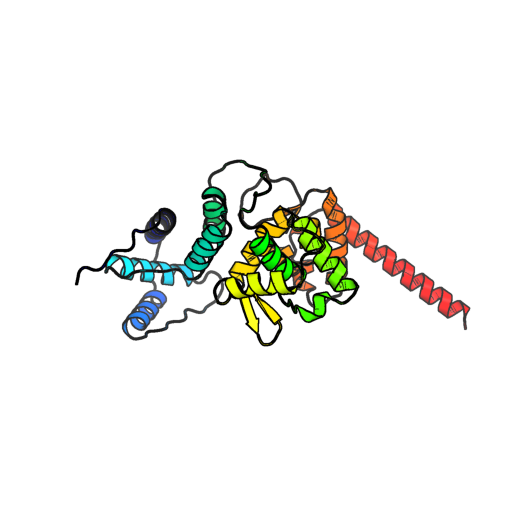 80.12 287 ASN A C 1
ATOM 2335 O O . ASN A 1 287 ? -3.950 29.299 23.044 1.00 80.12 287 ASN A O 1
ATOM 2339 N N . GLN A 1 288 ? -3.639 27.664 21.543 1.00 80.06 288 GLN A N 1
ATOM 2340 C CA . GLN A 1 288 ? -2.724 28.442 20.697 1.00 80.06 288 GLN A CA 1
ATOM 2341 C C . GLN A 1 288 ? -3.441 29.627 20.043 1.00 80.06 288 GLN A C 1
ATOM 2343 O O . GLN A 1 288 ? -2.955 30.750 20.145 1.00 80.06 288 GLN A O 1
ATOM 2348 N N . VAL A 1 289 ? -4.629 29.405 19.474 1.00 77.88 289 VAL A N 1
ATOM 2349 C CA . VAL A 1 289 ? -5.435 30.465 18.846 1.00 77.88 289 VAL A CA 1
ATOM 2350 C C . VAL A 1 289 ? -5.838 31.535 19.864 1.00 77.88 289 VAL A C 1
ATOM 2352 O O . VAL A 1 289 ? -5.693 32.724 19.592 1.00 77.88 289 VAL A O 1
ATOM 2355 N N . GLN A 1 290 ? -6.275 31.140 21.065 1.00 73.25 290 GLN A N 1
ATOM 2356 C CA . GLN A 1 290 ? -6.609 32.101 22.124 1.00 73.25 290 GLN A CA 1
ATOM 2357 C C . GLN A 1 290 ? -5.399 32.936 22.565 1.00 73.25 290 GLN A C 1
ATOM 2359 O O . GLN A 1 290 ? -5.538 34.132 22.816 1.00 73.25 290 GLN A O 1
ATOM 2364 N N . ASN A 1 291 ? -4.210 32.335 22.645 1.00 68.06 291 ASN A N 1
ATOM 2365 C CA . ASN A 1 291 ? -2.994 33.061 23.011 1.00 68.06 291 ASN A CA 1
ATOM 2366 C C . ASN A 1 291 ? -2.551 34.041 21.912 1.00 68.06 291 ASN A C 1
ATOM 2368 O O . ASN A 1 291 ? -2.168 35.164 22.234 1.00 68.06 291 ASN A O 1
ATOM 2372 N N . GLU A 1 292 ? -2.659 33.665 20.634 1.00 71.12 292 GLU A N 1
ATOM 2373 C CA . GLU A 1 292 ? -2.360 34.557 19.504 1.00 71.12 292 GLU A CA 1
ATOM 2374 C C . GLU A 1 292 ? -3.342 35.740 19.422 1.00 71.12 292 GLU A C 1
ATOM 2376 O O . GLU A 1 292 ? -2.924 36.876 19.186 1.00 71.12 292 GLU A O 1
ATOM 2381 N N . GLU A 1 293 ? -4.636 35.518 19.684 1.00 65.94 293 GLU A N 1
ATOM 2382 C CA . GLU A 1 293 ? -5.632 36.597 19.763 1.00 65.94 293 GLU A CA 1
ATOM 2383 C C . GLU A 1 293 ? -5.337 37.573 20.914 1.00 65.94 293 GLU A C 1
ATOM 2385 O O . GLU A 1 293 ? -5.464 38.788 20.742 1.00 65.94 293 GLU A O 1
ATOM 2390 N N . ILE A 1 294 ? -4.895 37.069 22.072 1.00 63.25 294 ILE A N 1
ATOM 2391 C CA . ILE A 1 294 ? -4.495 37.897 23.221 1.00 63.25 294 ILE A CA 1
ATOM 2392 C C . ILE A 1 294 ? -3.223 38.702 22.911 1.00 63.25 294 ILE A C 1
ATOM 2394 O O . ILE A 1 294 ? -3.142 39.876 23.273 1.00 63.25 294 ILE A O 1
ATOM 2398 N N . GLU A 1 295 ? -2.230 38.116 22.238 1.00 61.72 295 GLU A N 1
ATOM 2399 C CA . GLU A 1 295 ? -1.014 38.832 21.824 1.00 61.72 295 GLU A CA 1
ATOM 2400 C C . GLU A 1 295 ? -1.308 39.937 20.802 1.00 61.72 295 GLU A C 1
ATOM 2402 O O . GLU A 1 295 ? -0.791 41.046 20.944 1.00 61.72 295 GLU A O 1
ATOM 2407 N N . LEU A 1 296 ? -2.195 39.682 19.833 1.00 58.47 296 LEU A N 1
ATOM 2408 C CA . LEU A 1 296 ? -2.685 40.701 18.900 1.00 58.47 296 LEU A CA 1
ATOM 2409 C C . LEU A 1 296 ? -3.406 41.836 19.633 1.00 58.47 296 LEU A C 1
ATOM 2411 O O . LEU A 1 296 ? -3.162 43.002 19.330 1.00 58.47 296 LEU A O 1
ATOM 2415 N N . TYR A 1 297 ? -4.246 41.522 20.622 1.00 55.06 297 TYR A N 1
ATOM 2416 C CA . TYR A 1 297 ? -4.973 42.528 21.403 1.00 55.06 297 TYR A CA 1
ATOM 2417 C C . TYR A 1 297 ? -4.060 43.373 22.306 1.00 55.06 297 TYR A C 1
ATOM 2419 O O . TYR A 1 297 ? -4.388 44.513 22.607 1.00 55.06 297 TYR A O 1
ATOM 2427 N N . ASN A 1 298 ? -2.905 42.840 22.715 1.00 57.44 298 ASN A N 1
ATOM 2428 C CA . ASN A 1 298 ? -1.895 43.577 23.482 1.00 57.44 298 ASN A CA 1
ATOM 2429 C C . ASN A 1 298 ? -0.955 44.428 22.603 1.00 57.44 298 ASN A C 1
ATOM 2431 O O . ASN A 1 298 ? -0.128 45.168 23.139 1.00 57.44 298 ASN A O 1
ATOM 2435 N N . PHE A 1 299 ? -1.055 44.313 21.274 1.00 52.62 299 PHE A N 1
ATOM 2436 C CA . PHE A 1 299 ? -0.269 45.085 20.304 1.00 52.62 299 PHE A CA 1
ATOM 2437 C C . PHE A 1 299 ? -1.024 46.296 19.717 1.00 52.62 299 PHE A C 1
ATOM 2439 O O . PHE A 1 299 ? -0.398 47.125 19.051 1.00 52.62 299 PHE A O 1
ATOM 2446 N N . TYR A 1 300 ? -2.336 46.408 19.966 1.00 46.03 300 TYR A N 1
ATOM 2447 C CA . TYR A 1 300 ? -3.192 47.558 19.627 1.00 46.03 300 TYR A CA 1
ATOM 2448 C C . TYR A 1 300 ? -3.526 48.394 20.868 1.00 46.03 300 TYR A C 1
ATOM 2450 O O . TYR A 1 300 ? -3.697 49.625 20.699 1.00 46.03 300 TYR A O 1
#